Protein AF-A0A3L6FJB6-F1 (afdb_monomer)

Sequence (193 aa):
MATCIRKVASEVFGVTKGSNDESKDTWWWTEDVQKAIKEKKECYRSLFHDRSTVNIERYKMAKKAAKRAVSEAKGRAYDGLYRRLSTKEGEKDVYKIARIRKRKMRDLNQVKCIKDEMDQLLVKVQDIKQRWQRYFDNLFNGENGTIDIQLDDSFDDLNRCFVRRIQESEVKEALKRMKARKGARRWAQTVSQ

Organism: Zea mays (NCBI:txid4577)

Foldseek 3Di:
DVVVVVVVCCVVVNDPPPPPPVPPVCPLDDPQLVVLVVQLVVLVVVCVVDVDPVSVVSNVVSVVSNVVSSVVSVCVVCVVLVVLCVDPNSVVVVVVVVVVVVCVPPPPVDDPWDAAPVRDTDRDPVVSVVRVVVVVCCVPPNDPDDPPPPVPVVPPPPVPPPPPDDDPVNVVVVVVVDDPPDPPVVVVVVVPD

Radius of gyration: 29.0 Å; Cα contacts (8 Å, |Δi|>4): 71; chains: 1; bounding box: 68×55×57 Å

Nearest PDB structures (foldseek):
  2ic6-assembly1_A  TM=7.857E-01  e=1.428E+00  Orthohantavirus sinnombreense

Structure (mmCIF, N/CA/C/O backbone):
data_AF-A0A3L6FJB6-F1
#
_entry.id   AF-A0A3L6FJB6-F1
#
loop_
_atom_site.group_PDB
_atom_site.id
_atom_site.type_symbol
_atom_site.label_atom_id
_atom_site.label_alt_id
_atom_site.label_comp_id
_atom_site.label_asym_id
_atom_site.label_entity_id
_atom_site.label_seq_id
_atom_site.pdbx_PDB_ins_code
_atom_site.Cartn_x
_atom_site.Cartn_y
_atom_site.Cartn_z
_atom_site.occupancy
_atom_site.B_iso_or_equiv
_atom_site.auth_seq_id
_atom_site.auth_comp_id
_atom_site.auth_asym_id
_atom_site.auth_atom_id
_atom_site.pdbx_PDB_model_num
ATOM 1 N N . MET A 1 1 ? -24.899 8.313 -29.121 1.00 62.59 1 MET A N 1
ATOM 2 C CA . MET A 1 1 ? -25.385 7.124 -28.378 1.00 62.59 1 MET A CA 1
ATOM 3 C C . MET A 1 1 ? -24.942 7.108 -26.913 1.00 62.59 1 MET A C 1
ATOM 5 O O . MET A 1 1 ? -25.796 7.140 -26.039 1.00 62.59 1 MET A O 1
ATOM 9 N N . ALA A 1 2 ? -23.636 7.136 -26.614 1.00 63.41 2 ALA A N 1
ATOM 10 C CA . ALA A 1 2 ? -23.125 7.069 -25.232 1.00 63.41 2 ALA A CA 1
ATOM 11 C C . ALA A 1 2 ? -23.595 8.216 -24.308 1.00 63.41 2 ALA A C 1
ATOM 13 O O . ALA A 1 2 ? -23.760 8.037 -23.103 1.00 63.41 2 ALA A O 1
ATOM 14 N N . THR A 1 3 ? -23.837 9.405 -24.859 1.00 77.62 3 THR A N 1
ATOM 15 C CA . THR A 1 3 ? -24.388 10.563 -24.138 1.00 77.62 3 THR A CA 1
ATOM 16 C C . THR A 1 3 ? -25.843 10.369 -23.724 1.00 77.62 3 THR A C 1
ATOM 18 O O . THR A 1 3 ? -26.201 10.733 -22.609 1.00 77.62 3 THR A O 1
ATOM 21 N N . CYS A 1 4 ? -26.657 9.744 -24.575 1.00 79.31 4 CYS A N 1
ATOM 22 C CA . CYS A 1 4 ? -28.063 9.459 -24.290 1.00 79.31 4 CYS A CA 1
ATOM 23 C C . CYS A 1 4 ? -28.190 8.457 -23.133 1.00 79.31 4 CYS A C 1
ATOM 25 O O . CYS A 1 4 ? -28.939 8.695 -22.192 1.00 79.31 4 CYS A O 1
ATOM 27 N N . ILE A 1 5 ? -27.370 7.400 -23.147 1.00 82.75 5 ILE A N 1
ATOM 28 C CA . ILE A 1 5 ? -27.349 6.360 -22.105 1.00 82.75 5 ILE A CA 1
ATOM 29 C C . ILE A 1 5 ? -26.942 6.945 -20.745 1.00 82.75 5 ILE A C 1
ATOM 31 O O . ILE A 1 5 ? -27.600 6.688 -19.742 1.00 82.75 5 ILE A O 1
ATOM 35 N N . ARG A 1 6 ? -25.899 7.789 -20.701 1.00 79.75 6 ARG A N 1
ATOM 36 C CA . ARG A 1 6 ? -25.471 8.446 -19.452 1.00 79.75 6 ARG A CA 1
ATOM 37 C C . ARG A 1 6 ? -26.529 9.383 -18.878 1.00 79.75 6 ARG A C 1
ATOM 39 O O . ARG A 1 6 ? -26.603 9.512 -17.659 1.00 79.75 6 ARG A O 1
ATOM 46 N N . LYS A 1 7 ? -27.336 10.019 -19.731 1.00 86.25 7 LYS A N 1
ATOM 47 C CA . LYS A 1 7 ? -28.386 10.949 -19.304 1.00 86.25 7 LYS A CA 1
ATOM 48 C C . LYS A 1 7 ? -29.533 10.195 -18.631 1.00 86.25 7 LYS A C 1
ATOM 50 O O . LYS A 1 7 ? -29.842 10.494 -17.486 1.00 86.25 7 LYS A O 1
ATOM 55 N N . VAL A 1 8 ? -30.035 9.146 -19.285 1.00 86.88 8 VAL A N 1
ATOM 56 C CA . VAL A 1 8 ? -31.082 8.272 -18.728 1.00 86.88 8 VAL A CA 1
ATOM 57 C C . VAL A 1 8 ? -30.608 7.598 -17.437 1.00 86.88 8 VAL A C 1
ATOM 59 O O . VAL A 1 8 ? -31.324 7.594 -16.443 1.00 86.88 8 VAL A O 1
ATOM 62 N N . ALA A 1 9 ? -29.371 7.092 -17.407 1.00 79.25 9 ALA A N 1
ATOM 63 C CA . ALA A 1 9 ? -28.817 6.477 -16.202 1.00 79.25 9 ALA A CA 1
ATOM 64 C C . ALA A 1 9 ? -28.706 7.469 -15.029 1.00 79.25 9 ALA A C 1
ATOM 66 O O . ALA A 1 9 ? -29.047 7.120 -13.904 1.00 79.25 9 ALA A O 1
ATOM 67 N N . SER A 1 10 ? -28.273 8.709 -15.281 1.00 81.75 10 SER A N 1
ATOM 68 C CA . SER A 1 10 ? -28.179 9.745 -14.237 1.00 81.75 10 SER A CA 1
ATOM 69 C C . SER A 1 10 ? -29.546 10.170 -13.697 1.00 81.75 10 SER A C 1
ATOM 71 O O . SER A 1 10 ? -29.650 10.544 -12.534 1.00 81.75 10 SER A O 1
ATOM 73 N N . GLU A 1 11 ? -30.580 10.124 -14.534 1.00 83.62 11 GLU A N 1
ATOM 74 C CA . GLU A 1 11 ? -31.947 10.522 -14.186 1.00 83.62 11 GLU A CA 1
ATOM 75 C C . GLU A 1 11 ? -32.666 9.437 -13.369 1.00 83.62 11 GLU A C 1
ATOM 77 O O . GLU A 1 11 ? -33.333 9.750 -12.388 1.00 83.62 11 GLU A O 1
ATOM 82 N N . VAL A 1 12 ? -32.458 8.159 -13.711 1.00 84.50 12 VAL A N 1
ATOM 83 C CA . VAL A 1 12 ? -33.057 7.014 -13.002 1.00 84.50 12 VAL A CA 1
ATOM 84 C C . VAL A 1 12 ? -32.313 6.678 -11.708 1.00 84.50 12 VAL A C 1
ATOM 86 O O . VAL A 1 12 ? -32.939 6.421 -10.683 1.00 84.50 12 VAL A O 1
ATOM 89 N N . PHE A 1 13 ? -30.978 6.660 -11.739 1.00 73.69 13 PHE A N 1
ATOM 90 C CA . PHE A 1 13 ? -30.160 6.211 -10.604 1.00 73.69 13 PHE A CA 1
ATOM 91 C C . PHE A 1 13 ? -29.612 7.360 -9.747 1.00 73.69 13 PHE A C 1
ATOM 93 O O . PHE A 1 13 ? -29.033 7.113 -8.687 1.00 73.69 13 PHE A O 1
ATOM 100 N N . GLY A 1 14 ? -29.796 8.611 -10.179 1.00 76.62 14 GLY A N 1
ATOM 101 C CA . GLY A 1 14 ? -29.182 9.776 -9.553 1.00 76.62 14 GLY A CA 1
ATOM 102 C C . GLY A 1 14 ? -27.665 9.837 -9.771 1.00 76.62 14 GLY A C 1
ATOM 103 O O . GLY A 1 14 ? -27.011 8.875 -10.176 1.00 76.62 14 GLY A O 1
ATOM 104 N N . VAL A 1 15 ? -27.072 10.997 -9.482 1.00 73.12 15 VAL A N 1
ATOM 105 C CA . VAL A 1 15 ? -25.614 11.180 -9.495 1.00 73.12 15 VAL A CA 1
ATOM 106 C C . VAL A 1 15 ? -25.128 11.219 -8.055 1.00 73.12 15 VAL A C 1
ATOM 108 O O . VAL A 1 15 ? -25.242 12.236 -7.370 1.00 73.12 15 VAL A O 1
ATOM 111 N N . THR A 1 16 ? -24.560 10.119 -7.568 1.00 64.38 16 THR A N 1
ATOM 112 C CA . THR A 1 16 ? -23.823 10.162 -6.305 1.00 64.38 16 THR A CA 1
ATOM 113 C C . THR A 1 16 ? -22.569 11.000 -6.518 1.00 64.38 16 THR A C 1
ATOM 115 O O . THR A 1 16 ? -21.731 10.640 -7.349 1.00 64.38 16 THR A O 1
ATOM 118 N N . LYS A 1 17 ? -22.401 12.095 -5.759 1.00 60.31 17 LYS A N 1
ATOM 119 C CA . LYS A 1 17 ? -21.069 12.681 -5.555 1.00 60.31 17 LYS A CA 1
ATOM 120 C C . LYS A 1 17 ? -20.207 11.539 -5.037 1.00 60.31 17 LYS A C 1
ATOM 122 O O . LYS A 1 17 ? -20.440 11.060 -3.927 1.00 60.31 17 LYS A O 1
ATOM 127 N N . GLY A 1 18 ? -19.301 11.046 -5.882 1.00 54.81 18 GLY A N 1
ATOM 128 C CA . GLY A 1 18 ? -18.349 10.018 -5.495 1.00 54.81 18 GLY A CA 1
ATOM 129 C C . GLY A 1 18 ? -17.753 10.396 -4.145 1.00 54.81 18 GLY A C 1
ATOM 130 O O . GLY A 1 18 ? -17.573 11.581 -3.863 1.00 54.81 18 GLY A O 1
ATOM 131 N N . SER A 1 19 ? -17.549 9.399 -3.288 1.00 48.84 19 SER A N 1
ATOM 132 C CA . SER A 1 19 ? -16.959 9.602 -1.971 1.00 48.84 19 SER A CA 1
ATOM 133 C C . SER A 1 19 ? -15.753 10.539 -2.094 1.00 48.84 19 SER A C 1
ATOM 135 O O . SER A 1 19 ? -14.736 10.158 -2.665 1.00 48.84 19 SER A O 1
ATOM 137 N N . ASN A 1 20 ? -15.872 11.759 -1.557 1.00 47.59 20 ASN A N 1
ATOM 138 C CA . ASN A 1 20 ? -14.748 12.658 -1.289 1.00 47.59 20 ASN A CA 1
ATOM 139 C C . ASN A 1 20 ? -13.926 12.080 -0.119 1.00 47.59 20 ASN A C 1
ATOM 141 O O . ASN A 1 20 ? -13.598 12.778 0.837 1.00 47.59 20 ASN A O 1
ATOM 145 N N . ASP A 1 21 ? -13.624 10.779 -0.140 1.00 52.91 21 ASP A N 1
ATOM 146 C CA . ASP A 1 21 ? -12.469 10.289 0.590 1.00 52.91 21 ASP A CA 1
ATOM 147 C C . ASP A 1 21 ? -11.295 10.810 -0.234 1.00 52.91 21 ASP A C 1
ATOM 149 O O . ASP A 1 21 ? -10.826 10.143 -1.156 1.00 52.91 21 ASP A O 1
ATOM 153 N N . GLU A 1 22 ? -10.890 12.061 0.036 1.00 47.69 22 GLU A N 1
ATOM 154 C CA . GLU A 1 22 ? -9.535 12.511 -0.261 1.00 47.69 22 GLU A CA 1
ATOM 155 C C . GLU A 1 22 ? -8.653 11.323 0.055 1.00 47.69 22 GLU A C 1
ATOM 157 O O . GLU A 1 22 ? -8.660 10.844 1.193 1.00 47.69 22 GLU A O 1
ATOM 162 N N . SER A 1 23 ? -8.038 10.753 -0.978 1.00 52.06 23 SER A N 1
ATOM 163 C CA . SER A 1 23 ? -7.412 9.451 -0.877 1.00 52.06 23 SER A CA 1
ATOM 164 C C . SER A 1 23 ? -6.428 9.513 0.282 1.00 52.06 23 SER A C 1
ATOM 166 O O . SER A 1 23 ? -5.341 10.073 0.158 1.00 52.06 23 SER A O 1
ATOM 168 N N . LYS A 1 24 ? -6.803 8.936 1.432 1.00 54.00 24 LYS A N 1
ATOM 169 C CA . LYS A 1 24 ? -5.974 8.884 2.647 1.00 54.00 24 LYS A CA 1
ATOM 170 C C . LYS A 1 24 ? -4.664 8.130 2.407 1.00 54.00 24 LYS A C 1
ATOM 172 O O . LYS A 1 24 ? -3.867 7.972 3.322 1.00 54.00 24 LYS A O 1
ATOM 177 N N . ASP A 1 25 ? -4.435 7.648 1.194 1.00 56.53 25 ASP A N 1
ATOM 178 C CA . ASP A 1 25 ? -3.178 7.098 0.724 1.00 56.53 25 ASP A CA 1
ATOM 179 C C . ASP A 1 25 ? -2.183 8.164 0.224 1.00 56.53 25 ASP A C 1
ATOM 181 O O . ASP A 1 25 ? -1.037 7.814 -0.039 1.00 56.53 25 ASP A O 1
ATOM 185 N N . THR A 1 26 ? -2.557 9.449 0.147 1.00 69.12 26 THR A N 1
ATOM 186 C CA . THR A 1 26 ? -1.691 10.516 -0.397 1.00 69.12 26 THR A CA 1
ATOM 187 C C . THR A 1 26 ? -0.831 11.231 0.656 1.00 69.12 26 THR A C 1
ATOM 189 O O . THR A 1 26 ? 0.207 11.781 0.312 1.00 69.12 26 THR A O 1
ATOM 192 N N . TRP A 1 27 ? -1.180 11.211 1.949 1.00 80.44 27 TRP A N 1
ATOM 193 C CA . TRP A 1 27 ? -0.458 12.017 2.962 1.00 80.44 27 TRP A CA 1
ATOM 194 C C . TRP A 1 27 ? 0.996 11.578 3.231 1.00 80.44 27 TRP A C 1
ATOM 196 O O . TRP A 1 27 ? 1.769 12.347 3.790 1.00 80.44 27 TRP A O 1
ATOM 206 N N . TRP A 1 28 ? 1.379 10.355 2.845 1.00 85.94 28 TRP A N 1
ATOM 207 C CA . TRP A 1 28 ? 2.760 9.848 2.923 1.00 85.94 28 TRP A CA 1
ATOM 208 C C . TRP A 1 28 ? 3.474 9.870 1.559 1.00 85.94 28 TRP A C 1
ATOM 210 O O . TRP A 1 28 ? 4.568 9.322 1.428 1.00 85.94 28 TRP A O 1
ATOM 220 N N . TRP A 1 29 ? 2.859 10.456 0.528 1.00 88.38 29 TRP A N 1
ATOM 221 C CA . TRP A 1 29 ? 3.395 10.496 -0.829 1.00 88.38 29 TRP A CA 1
ATOM 222 C C . TRP A 1 29 ? 4.426 11.619 -0.978 1.00 88.38 29 TRP A C 1
ATOM 224 O O . TRP A 1 29 ? 4.081 12.796 -0.948 1.00 88.38 29 TRP A O 1
ATOM 234 N N . THR A 1 30 ? 5.697 11.255 -1.145 1.00 90.19 30 THR A N 1
ATOM 235 C CA . THR A 1 30 ? 6.803 12.206 -1.336 1.00 90.19 30 THR A CA 1
ATOM 236 C C . THR A 1 30 ? 7.265 12.250 -2.793 1.00 90.19 30 THR A C 1
ATOM 238 O O . THR A 1 30 ? 7.017 11.320 -3.569 1.00 90.19 30 THR A O 1
ATOM 241 N N . GLU A 1 31 ? 7.986 13.310 -3.171 1.00 91.31 31 GLU A N 1
ATOM 242 C CA . GLU A 1 31 ? 8.595 13.438 -4.505 1.00 91.31 31 GLU A CA 1
ATOM 243 C C . GLU A 1 31 ? 9.502 12.243 -4.838 1.00 91.31 31 GLU A C 1
ATOM 245 O O . GLU A 1 31 ? 9.457 11.715 -5.951 1.00 91.31 31 GLU A O 1
ATOM 250 N N . ASP A 1 32 ? 10.235 11.731 -3.847 1.00 91.62 32 ASP A N 1
ATOM 251 C CA . ASP A 1 32 ? 11.083 10.543 -3.984 1.00 91.62 32 ASP A CA 1
ATOM 252 C C . ASP A 1 32 ? 10.281 9.285 -4.346 1.00 91.62 32 ASP A C 1
ATOM 254 O O . ASP A 1 32 ? 10.684 8.499 -5.209 1.00 91.62 32 ASP A O 1
ATOM 258 N N . VAL A 1 33 ? 9.113 9.095 -3.719 1.00 93.62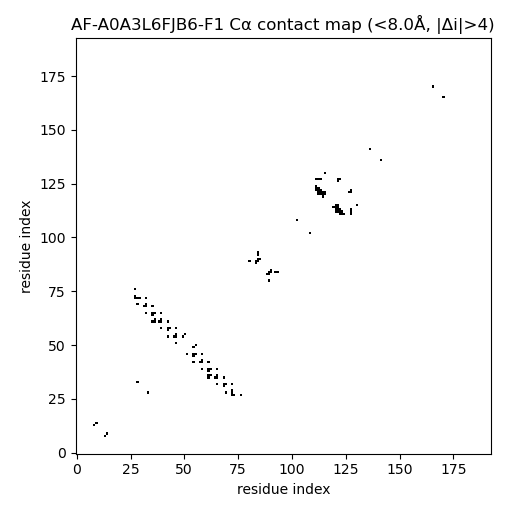 33 VAL A N 1
ATOM 259 C CA . VAL A 1 33 ? 8.205 7.980 -4.029 1.00 93.62 33 VAL A CA 1
ATOM 260 C C . VAL A 1 33 ? 7.679 8.115 -5.453 1.00 93.62 33 VAL A C 1
ATOM 262 O O . VAL A 1 33 ? 7.667 7.135 -6.205 1.00 93.62 33 VAL A O 1
ATOM 265 N N . GLN A 1 34 ? 7.284 9.324 -5.848 1.00 93.31 34 GLN A N 1
ATOM 266 C CA . GLN A 1 34 ? 6.796 9.598 -7.193 1.00 93.31 34 GLN A CA 1
ATOM 267 C C . GLN A 1 34 ? 7.866 9.321 -8.251 1.00 93.31 34 GLN A C 1
ATOM 269 O O . GLN A 1 34 ? 7.593 8.622 -9.232 1.00 93.31 34 GLN A O 1
ATOM 274 N N . LYS A 1 35 ? 9.087 9.814 -8.030 1.00 95.62 35 LYS A N 1
ATOM 275 C CA . LYS A 1 35 ? 10.235 9.601 -8.911 1.00 95.62 35 LYS A CA 1
ATOM 276 C C . LYS A 1 35 ? 10.552 8.114 -9.053 1.00 95.62 35 LYS A C 1
ATOM 278 O O . LYS A 1 35 ? 10.560 7.598 -10.169 1.00 95.62 35 LYS A O 1
ATOM 283 N N . ALA A 1 36 ? 10.682 7.390 -7.942 1.00 95.38 36 ALA A N 1
ATOM 284 C CA . ALA A 1 36 ? 11.004 5.965 -7.970 1.00 95.38 36 ALA A CA 1
ATOM 285 C C . ALA A 1 36 ? 9.906 5.118 -8.648 1.00 95.38 36 ALA A C 1
ATOM 287 O O . ALA A 1 36 ? 10.190 4.132 -9.335 1.00 95.38 36 ALA A O 1
ATOM 288 N N . ILE A 1 37 ? 8.630 5.491 -8.496 1.00 95.00 37 ILE A N 1
ATOM 289 C CA . ILE A 1 37 ? 7.519 4.818 -9.186 1.00 95.00 37 ILE A CA 1
ATOM 290 C C . ILE A 1 37 ? 7.520 5.136 -10.682 1.00 95.00 37 ILE A C 1
ATOM 292 O O . ILE A 1 37 ? 7.245 4.237 -11.483 1.00 95.00 37 ILE A O 1
ATOM 296 N N . LYS A 1 38 ? 7.831 6.377 -11.071 1.00 95.62 38 LYS A N 1
ATOM 297 C CA . LYS A 1 38 ? 7.970 6.775 -12.476 1.00 95.62 38 LYS A CA 1
ATOM 298 C C . LYS A 1 38 ? 9.096 5.989 -13.154 1.00 95.62 38 LYS A C 1
ATOM 300 O O . LYS A 1 38 ? 8.838 5.332 -14.160 1.00 95.62 38 LYS A O 1
ATOM 305 N N . GLU A 1 39 ? 10.271 5.928 -12.535 1.00 95.56 39 GLU A N 1
ATOM 306 C CA . GLU A 1 39 ? 11.421 5.150 -13.018 1.00 95.56 39 GLU A CA 1
ATOM 307 C C . GLU A 1 39 ? 11.098 3.652 -13.131 1.00 95.56 39 GLU A C 1
ATOM 309 O O . GLU A 1 39 ? 11.400 3.007 -14.137 1.00 95.56 39 GLU A O 1
ATOM 314 N N . LYS A 1 40 ? 10.400 3.078 -12.140 1.00 96.75 40 LYS A N 1
ATOM 315 C CA . LYS A 1 40 ? 9.921 1.687 -12.209 1.00 96.75 40 LYS A CA 1
ATOM 316 C C . LYS A 1 40 ? 8.985 1.469 -13.404 1.00 96.75 40 LYS A C 1
ATOM 318 O O . LYS A 1 40 ? 9.087 0.434 -14.065 1.00 96.75 40 LYS A O 1
ATOM 323 N N . LYS A 1 41 ? 8.052 2.393 -13.660 1.00 96.69 41 LYS A N 1
ATOM 324 C CA . LYS A 1 41 ? 7.118 2.314 -14.799 1.00 96.69 41 LYS A CA 1
ATOM 325 C C . LYS A 1 41 ? 7.856 2.429 -16.133 1.00 96.69 41 LYS A C 1
ATOM 327 O O . LYS A 1 41 ? 7.535 1.693 -17.058 1.00 96.69 41 LYS A O 1
ATOM 332 N N . GLU A 1 42 ? 8.847 3.307 -16.228 1.00 96.06 42 GLU A N 1
ATOM 333 C CA . GLU A 1 42 ? 9.706 3.444 -17.409 1.00 96.06 42 GLU A CA 1
ATOM 334 C C . GLU A 1 42 ? 10.498 2.166 -17.679 1.00 96.06 42 GLU A C 1
ATOM 336 O O . GLU A 1 42 ? 10.390 1.616 -18.770 1.00 96.06 42 GLU A O 1
ATOM 341 N N . CYS A 1 43 ? 11.158 1.606 -16.663 1.00 93.38 43 CYS A N 1
ATOM 342 C CA . CYS A 1 43 ? 11.864 0.332 -16.800 1.00 93.38 43 CYS A CA 1
ATOM 343 C C . CYS A 1 43 ? 10.925 -0.821 -17.184 1.00 93.38 43 CYS A C 1
ATOM 345 O O . CYS A 1 43 ? 11.322 -1.716 -17.923 1.00 93.38 43 CYS A O 1
ATOM 347 N N . TYR A 1 44 ? 9.679 -0.814 -16.696 1.00 93.56 44 TYR A N 1
ATOM 348 C CA . TYR A 1 44 ? 8.680 -1.805 -17.095 1.00 93.56 44 TYR A CA 1
ATOM 349 C C . TYR A 1 44 ? 8.281 -1.662 -18.570 1.00 93.56 44 TYR A C 1
ATOM 351 O O . TYR A 1 44 ? 8.160 -2.674 -19.252 1.00 93.56 44 TYR A O 1
ATOM 359 N N . ARG A 1 45 ? 8.132 -0.430 -19.079 1.00 95.94 45 ARG A N 1
ATOM 360 C CA . ARG A 1 45 ? 7.895 -0.180 -20.511 1.00 95.94 45 ARG A CA 1
ATOM 361 C C . ARG A 1 45 ? 9.066 -0.677 -21.357 1.00 95.94 45 ARG A C 1
ATOM 363 O O . ARG A 1 45 ? 8.843 -1.422 -22.303 1.00 95.94 45 ARG A O 1
ATOM 370 N N . SER A 1 46 ? 10.304 -0.358 -20.977 1.00 92.31 46 SER A N 1
ATOM 371 C CA . SER A 1 46 ? 11.499 -0.860 -21.673 1.00 92.31 46 SER A CA 1
ATOM 372 C C . SER A 1 46 ? 11.584 -2.388 -21.653 1.00 92.31 46 SER A C 1
ATOM 374 O O . SER A 1 46 ? 11.841 -2.988 -22.687 1.00 92.31 46 SER A O 1
ATOM 376 N N . LEU A 1 47 ? 11.291 -3.026 -20.513 1.00 93.38 47 LEU A N 1
ATOM 377 C CA . LEU A 1 47 ? 11.236 -4.487 -20.388 1.00 93.38 47 LEU A CA 1
ATOM 378 C C . LEU A 1 47 ? 10.131 -5.121 -21.247 1.00 93.38 47 LEU A C 1
ATOM 380 O O . LEU A 1 47 ? 10.277 -6.249 -21.717 1.00 93.38 47 LEU A O 1
ATOM 384 N N . PHE A 1 48 ? 9.000 -4.432 -21.395 1.00 90.88 48 PHE A N 1
ATOM 385 C CA . PHE A 1 48 ? 7.886 -4.909 -22.206 1.00 90.88 48 PHE A CA 1
ATOM 386 C C . PHE A 1 48 ? 8.246 -4.925 -23.695 1.00 90.88 48 PHE A C 1
ATOM 388 O O . PHE A 1 48 ? 7.906 -5.885 -24.380 1.00 90.88 48 PHE A O 1
ATOM 395 N N . HIS A 1 49 ? 8.958 -3.899 -24.169 1.00 91.00 49 HIS A N 1
ATOM 396 C CA . HIS A 1 49 ? 9.419 -3.816 -25.555 1.00 91.00 49 HIS A CA 1
ATOM 397 C C . HIS A 1 49 ? 10.620 -4.723 -25.842 1.00 91.00 49 HIS A C 1
ATOM 399 O O . HIS A 1 49 ? 10.655 -5.370 -26.882 1.00 91.00 49 HIS A O 1
ATOM 405 N N . ASP A 1 50 ? 11.582 -4.798 -24.921 1.00 90.62 50 ASP A N 1
ATOM 406 C CA . ASP A 1 50 ? 12.796 -5.594 -25.071 1.00 90.62 50 ASP A CA 1
ATOM 407 C C . ASP A 1 50 ? 13.094 -6.370 -23.778 1.00 90.62 50 ASP A C 1
ATOM 409 O O . ASP A 1 50 ? 13.445 -5.802 -22.737 1.00 90.62 50 ASP A O 1
ATOM 413 N N . ARG A 1 51 ? 12.990 -7.701 -23.869 1.00 90.31 51 ARG A N 1
ATOM 414 C CA . ARG A 1 51 ? 13.251 -8.644 -22.770 1.00 90.31 51 ARG A CA 1
ATOM 415 C C . ARG A 1 51 ? 14.732 -8.987 -22.587 1.00 90.31 51 ARG A C 1
ATOM 417 O O . ARG A 1 51 ? 15.052 -10.026 -22.010 1.00 90.31 51 ARG A O 1
ATOM 424 N N . SER A 1 52 ? 15.631 -8.114 -23.025 1.00 93.31 52 SER A N 1
ATOM 425 C CA . SER A 1 52 ? 17.054 -8.186 -22.712 1.00 93.31 52 SER A CA 1
ATOM 426 C C . SER A 1 52 ? 17.319 -8.340 -21.207 1.00 93.31 52 SER A C 1
ATOM 428 O O . SER A 1 52 ? 16.617 -7.787 -20.350 1.00 93.31 52 SER A O 1
ATOM 430 N N . THR A 1 53 ? 18.386 -9.070 -20.876 1.00 92.62 53 THR A N 1
ATOM 431 C CA . THR A 1 53 ? 18.876 -9.265 -19.503 1.00 92.62 53 THR A CA 1
ATOM 432 C C . THR A 1 53 ? 19.126 -7.934 -18.794 1.00 92.62 53 THR A C 1
ATOM 434 O O . THR A 1 53 ? 18.773 -7.786 -17.624 1.00 92.62 53 THR A O 1
ATOM 437 N N . VAL A 1 54 ? 19.608 -6.927 -19.528 1.00 94.38 54 VAL A N 1
ATOM 438 C CA . VAL A 1 54 ? 19.851 -5.569 -19.022 1.00 94.38 54 VAL A CA 1
ATOM 439 C C . VAL A 1 54 ? 18.549 -4.901 -18.568 1.00 94.38 54 VAL A C 1
ATOM 441 O O . VAL A 1 54 ? 18.486 -4.332 -17.477 1.00 94.38 54 VAL A O 1
ATOM 444 N N . ASN A 1 55 ? 17.475 -4.995 -19.358 1.00 91.75 55 ASN A N 1
ATOM 445 C CA . ASN A 1 55 ? 16.180 -4.404 -19.002 1.00 91.75 55 ASN A CA 1
ATOM 446 C C . ASN A 1 55 ? 15.511 -5.158 -17.847 1.00 91.75 55 ASN A C 1
ATOM 448 O O . ASN A 1 55 ? 14.887 -4.539 -16.979 1.00 91.75 55 ASN A O 1
ATOM 452 N N . ILE A 1 56 ? 15.692 -6.482 -17.785 1.00 93.44 56 ILE A N 1
ATOM 453 C CA . ILE A 1 56 ? 15.244 -7.306 -16.656 1.00 93.44 56 ILE A CA 1
ATOM 454 C C . ILE A 1 56 ? 15.916 -6.842 -15.357 1.00 93.44 56 ILE A C 1
ATOM 456 O O . ILE A 1 56 ? 15.239 -6.662 -14.340 1.00 93.44 56 ILE A O 1
ATOM 460 N N . GLU A 1 57 ? 17.233 -6.644 -15.368 1.00 95.75 57 GLU A N 1
ATOM 461 C CA . GLU A 1 57 ? 17.988 -6.183 -14.200 1.00 95.75 57 GLU A CA 1
ATOM 462 C C . GLU A 1 57 ? 17.630 -4.750 -13.804 1.00 95.75 57 GLU A C 1
ATOM 464 O O . GLU A 1 57 ? 17.335 -4.500 -12.630 1.00 95.75 57 GLU A O 1
ATOM 469 N N . ARG A 1 58 ? 17.541 -3.829 -14.772 1.00 94.88 58 ARG A N 1
ATOM 470 C CA . ARG A 1 58 ? 17.100 -2.445 -14.534 1.00 94.88 58 ARG A CA 1
ATOM 471 C C . ARG A 1 58 ? 15.721 -2.391 -13.887 1.00 94.88 58 ARG A C 1
ATOM 473 O O . ARG A 1 58 ? 15.547 -1.725 -12.867 1.00 94.88 58 ARG A O 1
ATOM 480 N N . TYR A 1 59 ? 14.754 -3.156 -14.396 1.00 96.38 59 TYR A N 1
ATOM 481 C CA . TYR A 1 59 ? 13.428 -3.231 -13.786 1.00 96.38 59 TYR A CA 1
ATOM 482 C C . TYR A 1 59 ? 13.466 -3.815 -12.368 1.00 96.38 59 TYR A C 1
ATOM 484 O O . TYR A 1 59 ? 12.791 -3.294 -11.476 1.00 96.38 59 TYR A O 1
ATOM 492 N N . LYS A 1 60 ? 14.258 -4.866 -12.111 1.00 96.31 60 LYS A N 1
ATOM 493 C CA . LYS A 1 60 ? 14.420 -5.427 -10.755 1.00 96.31 60 LYS A CA 1
ATOM 494 C C . LYS A 1 60 ? 14.968 -4.383 -9.780 1.00 96.31 60 LYS A C 1
ATOM 496 O O . LYS A 1 60 ? 14.443 -4.262 -8.669 1.00 96.31 60 LYS A O 1
ATOM 501 N N . MET A 1 61 ? 15.975 -3.621 -10.201 1.00 96.06 61 MET A N 1
ATOM 502 C CA . MET A 1 61 ? 16.575 -2.551 -9.403 1.00 96.06 61 MET A CA 1
ATOM 503 C C . MET A 1 61 ? 15.574 -1.424 -9.140 1.00 96.06 61 MET A C 1
ATOM 505 O O . MET A 1 61 ? 15.328 -1.100 -7.978 1.00 96.06 61 MET A O 1
ATOM 509 N N . ALA A 1 62 ? 14.901 -0.917 -10.175 1.00 95.81 62 ALA A N 1
ATOM 510 C CA . ALA A 1 62 ? 13.887 0.130 -10.039 1.00 95.81 62 ALA A CA 1
ATOM 511 C C . ALA A 1 62 ? 12.690 -0.323 -9.183 1.00 95.81 62 ALA A C 1
ATOM 513 O O . ALA A 1 62 ? 12.189 0.418 -8.339 1.00 95.81 62 ALA A O 1
ATOM 514 N N . LYS A 1 63 ? 12.258 -1.585 -9.307 1.00 97.06 63 LYS A N 1
ATOM 515 C CA . LYS A 1 63 ? 11.212 -2.173 -8.454 1.00 97.06 63 LYS A CA 1
ATOM 516 C C . LYS A 1 63 ? 11.638 -2.218 -6.984 1.00 97.06 63 LYS A C 1
ATOM 518 O O . LYS A 1 63 ? 10.812 -1.945 -6.109 1.00 97.06 63 LYS A O 1
ATOM 523 N N . LYS A 1 64 ? 12.898 -2.566 -6.700 1.00 97.12 64 LYS A N 1
ATOM 524 C CA . LYS A 1 64 ? 13.452 -2.569 -5.337 1.00 97.12 64 LYS A CA 1
ATOM 525 C C . LYS A 1 64 ? 13.572 -1.145 -4.787 1.00 97.12 64 LYS A C 1
ATOM 527 O O . LYS A 1 64 ? 13.185 -0.929 -3.641 1.00 97.12 64 LYS A O 1
ATOM 532 N N . ALA A 1 65 ? 14.032 -0.197 -5.602 1.00 95.94 65 ALA A N 1
ATOM 533 C CA . ALA A 1 65 ? 14.130 1.217 -5.252 1.00 95.94 65 ALA A CA 1
ATOM 534 C C . ALA A 1 65 ? 12.755 1.813 -4.921 1.00 95.94 65 ALA A C 1
ATOM 536 O O . ALA A 1 65 ? 12.575 2.358 -3.838 1.00 95.94 65 ALA A O 1
ATOM 537 N N . ALA A 1 66 ? 11.746 1.587 -5.767 1.00 96.62 66 ALA A N 1
ATOM 538 C CA . ALA A 1 66 ? 10.375 2.021 -5.505 1.00 96.62 66 ALA A CA 1
ATOM 539 C C . ALA A 1 66 ? 9.811 1.422 -4.209 1.00 96.62 66 ALA A C 1
ATOM 541 O O . ALA A 1 66 ? 9.205 2.128 -3.407 1.00 96.62 66 ALA A O 1
ATOM 542 N N . LYS A 1 67 ? 10.038 0.123 -3.959 1.00 96.38 67 LYS A N 1
ATOM 543 C CA . LYS A 1 67 ? 9.612 -0.514 -2.703 1.00 96.38 67 LYS A CA 1
ATOM 544 C C . LYS A 1 67 ? 10.296 0.118 -1.486 1.00 96.38 67 LYS A C 1
ATOM 546 O O . LYS A 1 67 ? 9.637 0.308 -0.467 1.00 96.38 67 LYS A O 1
ATOM 551 N N . ARG A 1 68 ? 11.593 0.425 -1.589 1.00 95.88 68 ARG A N 1
ATOM 552 C CA . ARG A 1 68 ? 12.360 1.091 -0.531 1.00 95.88 68 ARG A CA 1
ATOM 553 C C . ARG A 1 68 ? 11.822 2.498 -0.268 1.00 95.88 68 ARG A C 1
ATOM 555 O O . ARG A 1 68 ? 11.443 2.758 0.864 1.00 95.88 68 ARG A O 1
ATOM 562 N N . ALA A 1 69 ? 11.682 3.331 -1.299 1.00 95.38 69 ALA A N 1
ATOM 563 C CA . ALA A 1 69 ? 11.159 4.692 -1.173 1.00 95.38 69 ALA A CA 1
ATOM 564 C C . ALA A 1 69 ? 9.766 4.714 -0.520 1.00 95.38 69 ALA A C 1
ATOM 566 O O . ALA A 1 69 ? 9.529 5.459 0.424 1.00 95.38 69 ALA A O 1
ATOM 567 N N . VAL A 1 70 ? 8.861 3.823 -0.947 1.00 93.56 70 VAL A N 1
ATOM 568 C CA . VAL A 1 70 ? 7.527 3.687 -0.332 1.00 93.56 70 VAL A CA 1
ATOM 569 C C . VAL A 1 70 ? 7.622 3.273 1.138 1.00 93.56 70 VAL A C 1
ATOM 571 O O . VAL A 1 70 ? 6.885 3.793 1.972 1.00 93.56 70 VAL A O 1
ATOM 574 N N . SER A 1 71 ? 8.505 2.327 1.469 1.00 92.88 71 SER A N 1
ATOM 575 C CA . SER A 1 71 ? 8.696 1.878 2.851 1.00 92.88 71 SER A CA 1
ATOM 576 C C . SER A 1 71 ? 9.264 2.982 3.740 1.00 92.88 71 SER A C 1
ATOM 578 O O . SER A 1 71 ? 8.824 3.121 4.875 1.00 92.88 71 SER A O 1
ATOM 580 N N . GLU A 1 72 ? 10.222 3.757 3.239 1.00 93.25 72 GLU A N 1
ATOM 581 C CA . GLU A 1 72 ? 10.842 4.867 3.964 1.00 93.25 72 GLU A CA 1
ATOM 582 C C . GLU A 1 72 ? 9.856 6.012 4.175 1.00 93.25 72 GLU A C 1
ATOM 584 O O . GLU A 1 72 ? 9.726 6.498 5.295 1.00 93.25 72 GLU A O 1
ATOM 589 N N . ALA A 1 73 ? 9.105 6.395 3.141 1.00 93.31 73 ALA A N 1
ATOM 590 C CA . ALA A 1 73 ? 8.093 7.439 3.248 1.00 93.31 73 ALA A CA 1
ATOM 591 C C . ALA A 1 73 ? 6.995 7.059 4.253 1.00 93.31 73 ALA A C 1
ATOM 593 O O . ALA A 1 73 ? 6.676 7.840 5.148 1.00 93.31 73 ALA A O 1
ATOM 594 N N . LYS A 1 74 ? 6.489 5.817 4.193 1.00 90.81 74 LYS A N 1
ATOM 595 C CA . LYS A 1 74 ? 5.553 5.296 5.203 1.00 90.81 74 LYS A CA 1
ATOM 596 C C . LYS A 1 74 ? 6.177 5.233 6.594 1.00 90.81 74 LYS A C 1
ATOM 598 O O . LYS A 1 74 ? 5.511 5.573 7.565 1.00 90.81 74 LYS A O 1
ATOM 603 N N . GLY A 1 75 ? 7.436 4.809 6.695 1.00 90.12 75 GLY A N 1
ATOM 604 C CA . GLY A 1 75 ? 8.177 4.773 7.952 1.00 90.12 75 GLY A CA 1
ATOM 605 C C . GLY A 1 75 ? 8.238 6.150 8.606 1.00 90.12 75 GLY A C 1
ATOM 606 O O . GLY A 1 75 ? 7.812 6.290 9.744 1.00 90.12 75 GLY A O 1
ATOM 607 N N . ARG A 1 76 ? 8.659 7.177 7.858 1.00 89.69 76 ARG A N 1
ATOM 608 C CA . ARG A 1 76 ? 8.709 8.573 8.326 1.00 89.69 76 ARG A CA 1
ATOM 609 C C . ARG A 1 76 ? 7.333 9.095 8.728 1.00 89.69 76 ARG A C 1
ATOM 611 O O . ARG A 1 76 ? 7.192 9.700 9.784 1.00 89.69 76 ARG A O 1
ATOM 618 N N . ALA A 1 77 ? 6.319 8.818 7.915 1.00 87.50 77 ALA A N 1
ATOM 619 C CA . ALA A 1 77 ? 4.948 9.235 8.172 1.00 87.50 77 ALA A CA 1
ATOM 620 C C . ALA A 1 77 ? 4.397 8.649 9.491 1.00 87.50 77 ALA A C 1
ATOM 622 O O . ALA A 1 77 ? 3.718 9.339 10.249 1.00 87.50 77 ALA A O 1
ATOM 623 N N . TYR A 1 78 ? 4.728 7.391 9.801 1.00 85.75 78 TYR A N 1
ATOM 624 C CA . TYR A 1 78 ? 4.312 6.723 11.039 1.00 85.75 78 TYR A CA 1
ATOM 625 C C . TYR A 1 78 ? 5.313 6.839 12.197 1.00 85.75 78 TYR A C 1
ATOM 627 O O . TYR A 1 78 ? 5.007 6.390 13.298 1.00 85.75 78 TYR A O 1
ATOM 635 N N . ASP A 1 79 ? 6.474 7.458 12.006 1.00 89.38 79 ASP A N 1
ATOM 636 C CA . ASP A 1 79 ? 7.535 7.526 13.016 1.00 89.38 79 ASP A CA 1
ATOM 637 C C . ASP A 1 79 ? 7.073 8.209 14.316 1.00 89.38 79 ASP A C 1
ATOM 639 O O . ASP A 1 79 ? 7.303 7.711 15.418 1.00 89.38 79 ASP A O 1
ATOM 643 N N . GLY A 1 80 ? 6.322 9.310 14.200 1.00 86.31 80 GLY A N 1
ATOM 644 C CA . GLY A 1 80 ? 5.732 9.996 15.354 1.00 86.31 80 GLY A CA 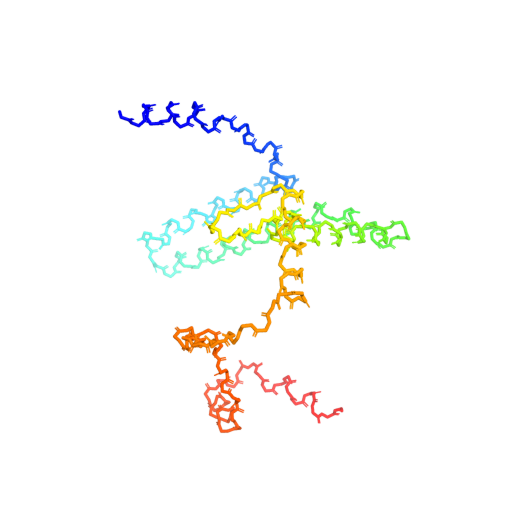1
ATOM 645 C C . GLY A 1 80 ? 4.684 9.154 16.092 1.00 86.31 80 GLY A C 1
ATOM 646 O O . GLY A 1 80 ? 4.589 9.215 17.318 1.00 86.31 80 GLY A O 1
ATOM 647 N N . LEU A 1 81 ? 3.929 8.319 15.367 1.00 84.19 81 LEU A N 1
ATOM 648 C CA . LEU A 1 81 ? 3.030 7.343 15.981 1.00 84.19 81 LEU A CA 1
ATOM 649 C C . LEU A 1 81 ? 3.843 6.293 16.746 1.00 84.19 81 LEU A C 1
ATOM 651 O O . LEU A 1 81 ? 3.548 6.057 17.911 1.00 84.19 81 LEU A O 1
ATOM 655 N N . TYR A 1 82 ? 4.870 5.701 16.130 1.00 85.31 82 TYR A N 1
ATOM 656 C CA . TYR A 1 82 ? 5.706 4.685 16.775 1.00 85.31 82 TYR A CA 1
ATOM 657 C C . TYR A 1 82 ? 6.403 5.209 18.032 1.00 85.31 82 TYR A C 1
ATOM 659 O O . TYR A 1 82 ? 6.404 4.516 19.045 1.00 85.31 82 TYR A O 1
ATOM 667 N N . ARG A 1 83 ? 6.906 6.449 18.014 1.00 87.25 83 ARG A N 1
ATOM 668 C CA . ARG A 1 83 ? 7.455 7.103 19.212 1.00 87.25 83 ARG A CA 1
ATOM 669 C C . ARG A 1 83 ? 6.426 7.233 20.333 1.00 87.25 83 ARG A C 1
ATOM 671 O O . ARG A 1 83 ? 6.749 6.958 21.484 1.00 87.25 83 ARG A O 1
ATOM 678 N N . ARG A 1 84 ? 5.184 7.603 20.005 1.00 85.69 84 ARG A N 1
ATOM 679 C CA . ARG A 1 84 ? 4.087 7.692 20.982 1.00 85.69 84 ARG A CA 1
ATOM 680 C C . ARG A 1 84 ? 3.683 6.325 21.525 1.00 85.69 84 ARG A C 1
ATOM 682 O O . ARG A 1 84 ? 3.365 6.243 22.699 1.00 85.69 84 ARG A O 1
ATOM 689 N N . LEU A 1 85 ? 3.735 5.256 20.724 1.00 84.50 85 LEU A N 1
ATOM 690 C CA . LEU A 1 85 ? 3.427 3.894 21.190 1.00 84.50 85 LEU A CA 1
ATOM 691 C C . LEU A 1 85 ? 4.344 3.412 22.325 1.00 84.50 85 LEU A C 1
ATOM 693 O O . LEU A 1 85 ? 3.936 2.540 23.084 1.00 84.50 85 LEU A O 1
ATOM 697 N N . SER A 1 86 ? 5.543 3.982 22.460 1.00 77.44 86 SER A N 1
ATOM 698 C CA . SER A 1 86 ? 6.456 3.695 23.572 1.00 77.44 86 SER A CA 1
ATOM 699 C C . SER A 1 86 ? 6.068 4.391 24.886 1.00 77.44 86 SER A C 1
ATOM 701 O O . SER A 1 86 ? 6.697 4.132 25.910 1.00 77.44 86 SER A O 1
ATOM 703 N N . THR A 1 87 ? 5.064 5.279 24.885 1.00 86.62 87 THR A N 1
ATOM 704 C CA . THR A 1 87 ? 4.557 5.957 26.089 1.00 86.62 87 THR A CA 1
ATOM 705 C C . THR A 1 87 ? 3.233 5.349 26.556 1.00 86.62 87 THR A C 1
ATOM 707 O O . THR A 1 87 ? 2.486 4.759 25.774 1.00 86.62 87 THR A O 1
ATOM 710 N N . LYS A 1 88 ? 2.895 5.538 27.840 1.00 80.62 88 LYS A N 1
ATOM 711 C CA . LYS A 1 88 ? 1.625 5.058 28.421 1.00 80.62 88 LYS A CA 1
ATOM 712 C C . LYS A 1 88 ? 0.389 5.643 27.718 1.00 80.62 88 LYS A C 1
ATOM 714 O O . LYS A 1 88 ? -0.658 5.004 27.680 1.00 80.62 88 LYS A O 1
ATOM 719 N N . GLU A 1 89 ? 0.487 6.832 27.116 1.00 74.62 89 GLU A N 1
ATOM 720 C CA . GLU A 1 89 ? -0.612 7.403 26.322 1.00 74.62 89 GLU A CA 1
ATOM 721 C C . GLU A 1 89 ? -0.779 6.725 24.952 1.00 74.62 89 GLU A C 1
ATOM 723 O O . GLU A 1 89 ? -1.888 6.696 24.409 1.00 74.62 89 GLU A O 1
ATOM 728 N N . GLY A 1 90 ? 0.295 6.156 24.396 1.00 78.69 90 GLY A N 1
ATOM 729 C CA . GLY A 1 90 ? 0.292 5.468 23.107 1.00 78.69 90 GLY A CA 1
ATOM 730 C C . GLY A 1 90 ? -0.428 4.126 23.099 1.00 78.69 90 GLY A C 1
ATOM 731 O O . GLY A 1 90 ? -0.902 3.701 22.045 1.00 78.69 90 GLY A O 1
ATOM 732 N N . GLU A 1 91 ? -0.604 3.480 24.254 1.00 78.38 91 GLU A N 1
ATOM 733 C CA . GLU A 1 91 ? -1.355 2.222 24.356 1.00 78.38 91 GLU A CA 1
ATOM 734 C C . GLU A 1 91 ? -2.771 2.362 23.771 1.00 78.38 91 GLU A C 1
ATOM 736 O O . GLU A 1 91 ? -3.230 1.510 23.005 1.00 78.38 91 GLU A O 1
ATOM 741 N N . LYS A 1 92 ? -3.445 3.494 24.029 1.00 84.06 92 LYS A N 1
ATOM 742 C CA . LYS A 1 92 ? -4.793 3.788 23.505 1.00 84.06 92 LYS A CA 1
ATOM 743 C C . LYS A 1 92 ? -4.830 3.887 21.976 1.00 84.06 92 LYS A C 1
ATOM 745 O O . LYS A 1 92 ? -5.841 3.529 21.358 1.00 84.06 92 LYS A O 1
ATOM 750 N N . ASP A 1 93 ? -3.740 4.319 21.349 1.00 84.25 93 ASP A N 1
ATOM 751 C CA . ASP A 1 93 ? -3.650 4.425 19.894 1.00 84.25 93 ASP A CA 1
ATOM 752 C C . ASP A 1 93 ? -3.547 3.063 19.212 1.00 84.25 93 ASP A C 1
ATOM 754 O O . ASP A 1 93 ? -4.142 2.877 18.146 1.00 84.25 93 ASP A O 1
ATOM 758 N N . VAL A 1 94 ? -2.894 2.079 19.841 1.00 86.25 94 VAL A N 1
ATOM 759 C CA . VAL A 1 94 ? -2.880 0.691 19.346 1.00 86.25 94 VAL A CA 1
ATOM 760 C C . VAL A 1 94 ? -4.306 0.161 19.236 1.00 86.25 94 VAL A C 1
ATOM 762 O O . VAL A 1 94 ? -4.713 -0.330 18.179 1.00 86.25 94 VAL A O 1
ATOM 765 N N . TYR A 1 95 ? -5.107 0.336 20.291 1.00 85.19 95 TYR A N 1
ATOM 766 C CA . TYR A 1 95 ? -6.512 -0.073 20.293 1.00 85.19 95 TYR A CA 1
ATOM 767 C C . TYR A 1 95 ? -7.334 0.683 19.241 1.00 85.19 95 TYR A C 1
ATOM 769 O O . TYR A 1 95 ? -8.197 0.095 18.581 1.00 85.19 95 TYR A O 1
ATOM 777 N N . LYS A 1 96 ? -7.063 1.977 19.024 1.00 87.81 96 LYS A N 1
ATOM 778 C CA . LYS A 1 96 ? -7.711 2.771 17.967 1.00 87.81 96 LYS A CA 1
ATOM 779 C C . LYS A 1 96 ? -7.385 2.221 16.574 1.00 87.81 96 LYS A C 1
ATOM 781 O O . LYS A 1 96 ? -8.306 2.009 15.782 1.00 87.81 96 LYS A O 1
ATOM 786 N N . ILE A 1 97 ? -6.116 1.924 16.292 1.00 87.00 97 ILE A N 1
ATOM 787 C CA . ILE A 1 97 ? -5.661 1.342 15.019 1.00 87.00 97 ILE A CA 1
ATOM 788 C C . ILE A 1 97 ? -6.270 -0.045 14.809 1.00 87.00 97 ILE A C 1
ATOM 790 O O . ILE A 1 97 ? -6.799 -0.324 13.731 1.00 87.00 97 ILE A O 1
ATOM 794 N N . ALA A 1 98 ? -6.263 -0.894 15.838 1.00 87.00 98 ALA A N 1
ATOM 795 C CA . ALA A 1 98 ? -6.876 -2.217 15.795 1.00 87.00 98 ALA A CA 1
ATOM 796 C C . ALA A 1 98 ? -8.381 -2.133 15.490 1.00 87.00 98 ALA A C 1
ATOM 798 O O . ALA A 1 98 ? -8.874 -2.854 14.621 1.00 87.00 98 ALA A O 1
ATOM 799 N N . ARG A 1 99 ? -9.113 -1.197 16.116 1.00 87.69 99 ARG A N 1
ATOM 800 C CA . ARG A 1 99 ? -10.536 -0.964 15.808 1.00 87.69 99 ARG A CA 1
ATOM 801 C C .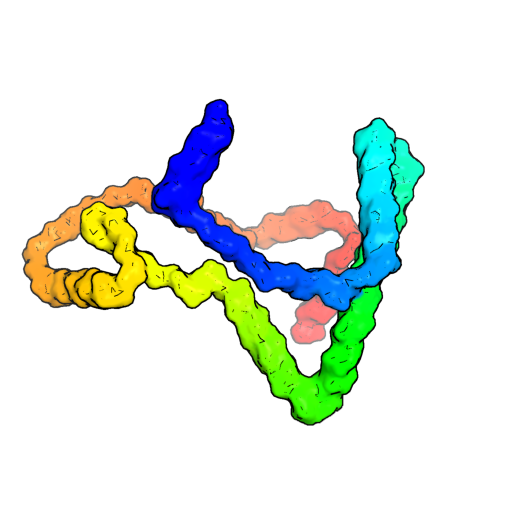 ARG A 1 99 ? -10.759 -0.488 14.375 1.00 87.69 99 ARG A C 1
ATOM 803 O O . ARG A 1 99 ? -11.693 -0.968 13.738 1.00 87.69 99 ARG A O 1
ATOM 810 N N . ILE A 1 100 ? -9.930 0.419 13.853 1.00 85.12 100 ILE A N 1
ATOM 811 C CA . ILE A 1 100 ? -10.029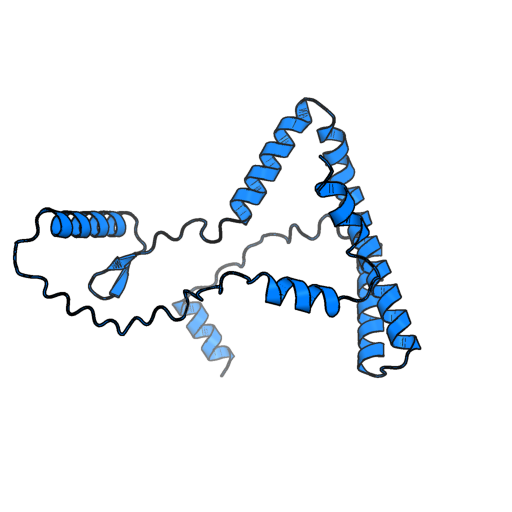 0.880 12.457 1.00 85.12 100 ILE A CA 1
ATOM 812 C C . ILE A 1 100 ? -9.802 -0.291 11.494 1.00 85.12 100 ILE A C 1
ATOM 814 O O . ILE A 1 100 ? -10.605 -0.484 10.585 1.00 85.12 100 ILE A O 1
ATOM 818 N N . ARG A 1 101 ? -8.768 -1.113 11.721 1.00 84.88 101 ARG A N 1
ATOM 819 C CA . ARG A 1 101 ? -8.512 -2.324 10.922 1.00 84.88 101 ARG A CA 1
ATOM 820 C C . ARG A 1 101 ? -9.690 -3.297 10.984 1.00 84.88 101 ARG A C 1
ATOM 822 O O . ARG A 1 101 ? -10.173 -3.715 9.939 1.00 84.88 101 ARG A O 1
ATOM 829 N N . LYS A 1 102 ? -10.221 -3.565 12.184 1.00 82.94 102 LYS A N 1
ATOM 830 C CA . LYS A 1 102 ? -11.407 -4.416 12.386 1.00 82.94 102 LYS A CA 1
ATOM 831 C C . LYS A 1 102 ? -12.646 -3.884 11.665 1.00 82.94 102 LYS A C 1
ATOM 833 O O . LYS A 1 102 ? -13.478 -4.682 11.269 1.00 82.94 102 LYS A O 1
ATOM 838 N N . ARG A 1 103 ? -12.811 -2.566 11.521 1.00 81.38 103 ARG A N 1
ATOM 839 C CA . ARG A 1 103 ? -13.908 -1.974 10.731 1.00 81.38 103 ARG A CA 1
ATOM 840 C C . ARG A 1 103 ? -13.659 -2.083 9.227 1.00 81.38 103 ARG A C 1
ATOM 842 O O . ARG A 1 103 ? -14.597 -2.343 8.493 1.00 81.38 103 ARG A O 1
ATOM 849 N N . LYS A 1 104 ? -12.414 -1.901 8.773 1.00 78.38 104 LYS A N 1
ATOM 850 C CA . LYS A 1 104 ? -12.048 -2.032 7.353 1.00 78.38 104 LYS A CA 1
ATOM 851 C C . LYS A 1 104 ? -12.148 -3.473 6.838 1.00 78.38 104 LYS A C 1
ATOM 853 O O . LYS A 1 104 ? -12.485 -3.649 5.682 1.00 78.38 104 LYS A O 1
ATOM 858 N N . MET A 1 105 ? -11.868 -4.473 7.678 1.00 74.50 105 MET A N 1
ATOM 859 C CA . MET A 1 105 ? -11.982 -5.902 7.328 1.00 74.50 105 MET A CA 1
ATOM 860 C C . MET A 1 105 ? -13.410 -6.457 7.422 1.00 74.50 105 MET A C 1
ATOM 862 O O . MET A 1 105 ? -13.621 -7.643 7.205 1.00 74.50 105 MET A O 1
ATOM 866 N N . ARG A 1 106 ? -14.398 -5.643 7.803 1.00 76.75 106 ARG A N 1
ATOM 867 C CA . ARG A 1 106 ? -15.797 -6.062 7.715 1.00 76.75 106 ARG A CA 1
ATOM 868 C C . ARG A 1 106 ? -16.248 -5.832 6.278 1.00 76.75 106 ARG A C 1
ATOM 870 O O . ARG A 1 106 ? -16.598 -4.707 5.931 1.00 76.75 106 ARG A O 1
ATOM 877 N N . ASP A 1 107 ? -16.248 -6.898 5.481 1.00 62.56 107 ASP A N 1
ATOM 878 C CA . ASP A 1 107 ? -16.733 -6.883 4.090 1.00 62.56 107 ASP A CA 1
ATOM 879 C C . ASP A 1 107 ? -18.202 -6.438 4.001 1.00 62.56 107 ASP A C 1
ATOM 881 O O . ASP A 1 107 ? -18.631 -5.815 3.035 1.00 62.56 107 ASP A O 1
ATOM 885 N N . LEU A 1 108 ? -18.961 -6.674 5.073 1.00 61.41 108 LEU A N 1
ATOM 886 C CA . LEU A 1 108 ? -20.353 -6.275 5.225 1.00 61.41 108 LEU A CA 1
ATOM 887 C C . LEU A 1 108 ? -20.454 -5.349 6.435 1.00 61.41 108 LEU A C 1
ATOM 889 O O . LEU A 1 108 ? -20.735 -5.782 7.553 1.00 61.41 108 LEU A O 1
ATOM 893 N N . ASN A 1 109 ? -20.199 -4.054 6.243 1.00 57.91 109 ASN A N 1
ATOM 894 C CA . ASN A 1 109 ? -20.397 -3.108 7.343 1.00 57.91 109 ASN A CA 1
ATOM 895 C C . ASN A 1 109 ? -21.876 -3.026 7.754 1.00 57.91 109 ASN A C 1
ATOM 897 O O . ASN A 1 109 ? -22.143 -2.866 8.944 1.00 57.91 109 ASN A O 1
ATOM 901 N N . GLN A 1 110 ? -22.806 -3.218 6.808 1.00 62.12 110 GLN A N 1
ATOM 902 C CA . GLN A 1 110 ? -24.227 -3.504 7.032 1.00 62.12 110 GLN A CA 1
ATOM 903 C C . GLN A 1 110 ? -24.825 -4.166 5.779 1.00 62.12 110 GLN A C 1
ATOM 905 O O . GLN A 1 110 ? -25.360 -3.474 4.922 1.00 62.12 110 GLN A O 1
ATOM 910 N N . VAL A 1 111 ? -24.767 -5.489 5.646 1.00 54.94 111 VAL A N 1
ATOM 911 C CA . VAL A 1 111 ? -25.682 -6.175 4.718 1.00 54.94 111 VAL A CA 1
ATOM 912 C C . VAL A 1 111 ? -26.689 -6.924 5.565 1.00 54.94 111 VAL A C 1
ATOM 914 O O . VAL A 1 111 ? -26.536 -8.090 5.903 1.00 54.94 111 VAL A O 1
ATOM 917 N N . LYS A 1 112 ? -27.694 -6.166 6.001 1.00 67.19 112 LYS A N 1
ATOM 918 C CA . LYS A 1 112 ? -28.953 -6.714 6.488 1.00 67.19 112 LYS A CA 1
ATOM 919 C C . LYS A 1 112 ? -29.838 -6.839 5.260 1.00 67.19 112 LYS A C 1
ATOM 921 O O . LYS A 1 112 ? -30.677 -5.977 5.045 1.00 67.19 112 LYS A O 1
ATOM 926 N N . CYS A 1 113 ? -29.586 -7.821 4.405 1.00 73.69 113 CYS A N 1
ATOM 927 C CA . CYS A 1 113 ? -30.567 -8.160 3.391 1.00 73.69 113 CYS A CA 1
ATOM 928 C C . CYS A 1 113 ? -30.864 -9.648 3.435 1.00 73.69 113 CYS A C 1
ATOM 930 O O . CYS A 1 113 ? -29.950 -10.464 3.531 1.00 73.69 113 CYS A O 1
ATOM 932 N N . ILE A 1 114 ? -32.148 -9.976 3.424 1.00 79.06 114 ILE A N 1
ATOM 933 C CA . ILE A 1 114 ? -32.651 -11.346 3.487 1.00 79.06 114 ILE A CA 1
ATOM 934 C C . ILE A 1 114 ? -33.648 -11.505 2.352 1.00 79.06 114 ILE A C 1
ATOM 936 O O . ILE A 1 114 ? -34.393 -10.574 2.060 1.00 79.06 114 ILE A O 1
ATOM 940 N N . LYS A 1 115 ? -33.637 -12.660 1.692 1.00 85.06 115 LYS A N 1
ATOM 941 C CA . LYS A 1 115 ? -34.628 -12.984 0.671 1.00 85.06 115 LYS A CA 1
ATOM 942 C C . LYS A 1 115 ? -35.951 -13.382 1.325 1.00 85.06 115 LYS A C 1
ATOM 944 O O . LYS A 1 115 ? -35.975 -14.143 2.295 1.00 85.06 115 LYS A O 1
ATOM 949 N N . ASP A 1 116 ? -37.040 -12.840 0.807 1.00 80.44 116 ASP A N 1
ATOM 950 C CA . ASP A 1 116 ? -38.386 -13.275 1.156 1.00 80.44 116 ASP A CA 1
ATOM 951 C C . ASP A 1 116 ? -38.732 -14.607 0.466 1.00 80.44 116 ASP A C 1
ATOM 953 O O . ASP A 1 116 ? -37.972 -15.104 -0.361 1.00 80.44 116 ASP A O 1
ATOM 957 N N . GLU A 1 117 ? -39.878 -15.192 0.802 1.00 81.19 117 GLU A N 1
ATOM 958 C CA . GLU A 1 117 ? -40.410 -16.425 0.199 1.00 81.19 117 GLU A CA 1
ATOM 959 C C . GLU A 1 117 ? -40.629 -16.293 -1.318 1.00 81.19 117 GLU A C 1
ATOM 961 O O . GLU A 1 117 ? -40.442 -17.252 -2.056 1.00 81.19 117 GLU A O 1
ATOM 966 N N . MET A 1 118 ? -40.909 -15.077 -1.798 1.00 82.00 118 MET A N 1
ATOM 967 C CA . MET A 1 118 ? -41.019 -14.739 -3.226 1.00 82.00 118 MET A CA 1
ATOM 968 C C . MET A 1 118 ? -39.664 -14.387 -3.873 1.00 82.00 118 MET A C 1
ATOM 970 O O . MET A 1 118 ? -39.622 -13.714 -4.902 1.00 82.00 118 MET A O 1
ATOM 974 N N . ASP A 1 119 ? -38.550 -14.765 -3.237 1.00 78.06 119 ASP A N 1
ATOM 975 C CA . ASP A 1 119 ? -37.167 -14.522 -3.677 1.00 78.06 119 ASP A CA 1
ATOM 976 C C . ASP A 1 119 ? -36.776 -13.028 -3.817 1.00 78.06 119 ASP A C 1
ATOM 978 O O . ASP A 1 119 ? -35.740 -12.671 -4.389 1.00 78.06 119 ASP A O 1
ATOM 982 N N . GLN A 1 120 ? -37.585 -12.126 -3.247 1.00 83.19 120 GLN A N 1
ATOM 983 C CA . GLN A 1 120 ? -37.351 -10.680 -3.245 1.00 83.19 120 GLN A CA 1
ATOM 984 C C . GLN A 1 120 ? -36.414 -10.257 -2.109 1.00 83.19 120 GLN A C 1
ATOM 986 O O . GLN A 1 120 ? -36.518 -10.732 -0.981 1.00 83.19 120 GLN A O 1
ATOM 991 N N . LEU A 1 121 ? -35.494 -9.330 -2.384 1.00 83.62 121 LEU A N 1
ATOM 992 C CA . LEU A 1 121 ? -34.489 -8.894 -1.414 1.00 83.62 121 LEU A CA 1
ATOM 993 C C . LEU A 1 121 ? -35.059 -7.848 -0.432 1.00 83.62 121 LEU A C 1
ATOM 995 O O . LEU A 1 121 ? -35.266 -6.690 -0.794 1.00 83.62 121 LEU A O 1
ATOM 999 N N . LEU A 1 122 ? -35.249 -8.226 0.833 1.00 82.25 122 LEU A N 1
ATOM 1000 C CA . LEU A 1 122 ? -35.673 -7.326 1.908 1.00 82.25 122 LEU A CA 1
ATOM 1001 C C . LEU A 1 122 ? -34.468 -6.594 2.489 1.00 82.25 122 LEU A C 1
ATOM 1003 O O . LEU A 1 122 ? -33.534 -7.229 2.970 1.00 82.25 122 LEU A O 1
ATOM 1007 N N . VAL A 1 123 ? -34.497 -5.261 2.480 1.00 78.50 123 VAL A N 1
ATOM 1008 C CA . VAL A 1 123 ? -33.388 -4.403 2.953 1.00 78.50 123 VAL A CA 1
ATOM 1009 C C . VAL A 1 123 ? -33.766 -3.613 4.216 1.00 78.50 123 VAL A C 1
ATOM 1011 O O . VAL A 1 123 ? -32.897 -3.219 4.999 1.00 78.50 123 VAL A O 1
ATOM 1014 N N . LYS A 1 124 ? -35.065 -3.384 4.465 1.00 82.94 124 LYS A N 1
ATOM 1015 C CA . LYS A 1 124 ? -35.532 -2.658 5.656 1.00 82.94 124 LYS A CA 1
ATOM 1016 C C . LYS A 1 124 ? -35.471 -3.554 6.893 1.00 82.94 124 LYS A C 1
ATOM 1018 O O . LYS A 1 124 ? -35.860 -4.716 6.876 1.00 82.94 124 LYS A O 1
ATOM 1023 N N . VAL A 1 125 ? -35.027 -2.983 8.014 1.00 78.50 125 VAL A N 1
ATOM 1024 C CA . VAL A 1 125 ? -34.829 -3.725 9.274 1.00 78.50 125 VAL A CA 1
ATOM 1025 C C . VAL A 1 125 ? -36.139 -4.293 9.839 1.00 78.50 125 VAL A C 1
ATOM 1027 O O . VAL A 1 125 ? -36.108 -5.343 10.474 1.00 78.50 125 VAL A O 1
ATOM 1030 N N . GLN A 1 126 ? -37.269 -3.611 9.634 1.00 83.19 126 GLN A N 1
ATOM 1031 C CA . GLN A 1 126 ? -38.587 -4.078 10.084 1.00 83.19 126 GLN A CA 1
ATOM 1032 C C . GLN A 1 126 ? -39.034 -5.313 9.295 1.00 83.19 126 GLN A C 1
ATOM 1034 O O . GLN A 1 126 ? -39.332 -6.333 9.908 1.00 83.19 126 GLN A O 1
ATOM 1039 N N . ASP A 1 127 ? -38.962 -5.252 7.966 1.00 83.62 127 ASP A N 1
ATOM 1040 C CA . ASP A 1 127 ? -39.328 -6.354 7.068 1.00 83.62 127 ASP A CA 1
ATOM 1041 C C . ASP A 1 127 ? -38.463 -7.596 7.334 1.00 83.62 127 ASP A C 1
ATOM 1043 O O . ASP A 1 127 ? -38.962 -8.712 7.426 1.00 83.62 127 ASP A O 1
ATOM 1047 N N . ILE A 1 128 ? -37.164 -7.399 7.584 1.00 84.50 128 ILE A N 1
ATOM 1048 C CA . ILE A 1 128 ? -36.236 -8.475 7.958 1.00 84.50 128 ILE A CA 1
ATOM 1049 C C . ILE A 1 128 ? -36.623 -9.127 9.288 1.00 84.50 128 ILE A C 1
ATOM 1051 O O . ILE A 1 128 ? -36.556 -10.347 9.418 1.00 84.50 128 ILE A O 1
ATOM 1055 N N . LYS A 1 129 ? -37.028 -8.337 10.290 1.00 86.81 129 LYS A N 1
ATOM 1056 C CA . LYS A 1 129 ? -37.490 -8.879 11.576 1.00 86.81 129 LYS A CA 1
ATOM 1057 C C . LYS A 1 129 ? -38.788 -9.665 11.418 1.00 86.81 129 LYS A C 1
ATOM 1059 O O . LYS A 1 129 ? -38.890 -10.748 11.980 1.00 86.81 129 LYS A O 1
ATOM 1064 N N . GLN A 1 130 ? -39.739 -9.147 10.643 1.00 86.38 130 GLN A N 1
ATOM 1065 C CA . GLN A 1 130 ? -40.999 -9.839 10.364 1.00 86.38 130 GLN A CA 1
ATOM 1066 C C . GLN A 1 130 ? -40.766 -11.143 9.593 1.00 86.38 130 GLN A C 1
ATOM 1068 O O . GLN A 1 130 ? -41.379 -12.157 9.913 1.00 86.38 130 GLN A O 1
ATOM 1073 N N . ARG A 1 131 ? -39.826 -11.153 8.640 1.00 90.44 131 ARG A N 1
ATOM 1074 C CA . ARG A 1 131 ? -39.416 -12.362 7.918 1.00 90.44 131 ARG A CA 1
ATOM 1075 C C . ARG A 1 131 ? -38.826 -13.422 8.848 1.00 90.44 131 ARG A C 1
ATOM 1077 O O . ARG A 1 131 ? -39.198 -14.586 8.733 1.00 90.44 131 ARG A O 1
ATOM 1084 N N . TRP A 1 132 ? -37.941 -13.027 9.771 1.00 86.75 132 TRP A N 1
ATOM 1085 C CA . TRP A 1 132 ? -37.400 -13.926 10.799 1.00 86.75 132 TRP A CA 1
ATOM 1086 C C . TRP A 1 132 ? -38.485 -14.461 11.727 1.00 86.75 132 TRP A C 1
ATOM 1088 O O . TRP A 1 132 ? -38.483 -15.647 12.033 1.00 86.75 132 TRP A O 1
ATOM 1098 N N . GLN A 1 133 ? -39.405 -13.598 12.156 1.00 87.6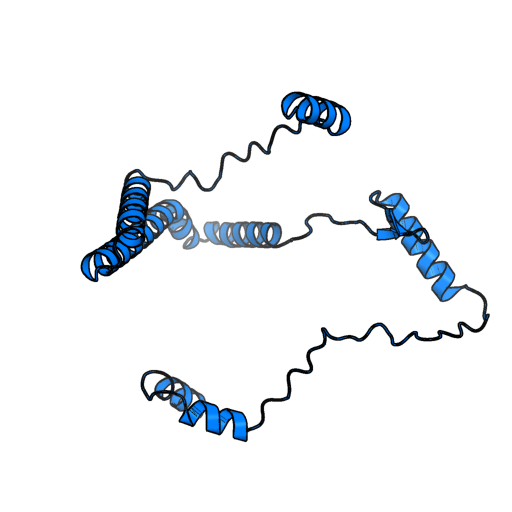9 133 GLN A N 1
ATOM 1099 C CA . GLN A 1 133 ? -40.517 -13.982 13.016 1.00 87.69 133 GLN A CA 1
ATOM 1100 C C . GLN A 1 133 ? -41.392 -15.036 12.331 1.00 87.69 133 GLN A C 1
ATOM 1102 O O . GLN A 1 133 ? -41.541 -16.121 12.872 1.00 87.69 133 GLN A O 1
ATOM 1107 N N . ARG A 1 134 ? -41.836 -14.790 11.090 1.00 87.31 134 ARG A N 1
ATOM 1108 C CA . ARG A 1 134 ? -42.599 -15.774 10.301 1.00 87.31 134 ARG A CA 1
ATOM 1109 C C . ARG A 1 134 ? -41.843 -17.081 10.081 1.00 87.31 134 ARG A C 1
ATOM 1111 O O . ARG A 1 134 ? -42.437 -18.145 10.185 1.00 87.31 134 ARG A O 1
ATOM 1118 N N . TYR A 1 135 ? -40.541 -17.014 9.795 1.00 84.25 135 TYR A N 1
ATOM 1119 C CA . TYR A 1 135 ? -39.718 -18.213 9.627 1.00 84.25 135 TYR A CA 1
ATOM 1120 C C . TYR A 1 135 ? -39.710 -19.075 10.895 1.00 84.25 135 TYR A C 1
ATOM 1122 O O . TYR A 1 135 ? -39.942 -20.276 10.812 1.00 84.25 135 TYR A O 1
ATOM 1130 N N . PHE A 1 136 ? -39.467 -18.473 12.063 1.00 82.69 136 PHE A N 1
ATOM 1131 C CA . PHE A 1 136 ? -39.443 -19.209 13.326 1.00 82.69 136 PHE A CA 1
ATOM 1132 C C . PHE A 1 136 ? -40.837 -19.646 13.782 1.00 82.69 136 PHE A C 1
ATOM 1134 O O . PHE A 1 136 ? -40.974 -20.758 14.279 1.00 82.69 136 PHE A O 1
ATOM 1141 N N . ASP A 1 137 ? -41.864 -18.826 13.567 1.00 86.38 137 ASP A N 1
ATOM 1142 C CA . ASP A 1 137 ? -43.248 -19.189 13.870 1.00 86.38 137 ASP A CA 1
ATOM 1143 C C . ASP A 1 137 ? -43.682 -20.403 13.037 1.00 86.38 137 ASP A C 1
ATOM 1145 O O . ASP A 1 137 ? -44.238 -21.348 13.589 1.00 86.38 137 ASP A O 1
ATOM 1149 N N . ASN A 1 138 ? -43.347 -20.441 11.743 1.00 83.88 138 ASN A N 1
ATOM 1150 C CA . ASN A 1 138 ? -43.603 -21.603 10.888 1.00 83.88 138 ASN A CA 1
ATOM 1151 C C . ASN A 1 138 ? -42.741 -22.814 11.279 1.00 83.88 138 ASN A C 1
ATOM 1153 O O . ASN A 1 138 ? -43.220 -23.941 11.223 1.00 83.88 138 ASN A O 1
ATOM 1157 N N . LEU A 1 139 ? -41.487 -22.597 11.691 1.00 82.31 139 LEU A N 1
ATOM 1158 C CA . LEU A 1 139 ? -40.580 -23.671 12.106 1.00 82.31 139 LEU A CA 1
ATOM 1159 C C . LEU A 1 139 ? -41.044 -24.368 13.394 1.00 82.31 139 LEU A C 1
ATOM 1161 O O . LEU A 1 139 ? -40.861 -25.574 13.526 1.00 82.31 139 LEU A O 1
ATOM 1165 N N . PHE A 1 140 ? -41.601 -23.616 14.350 1.00 75.06 140 PHE A N 1
ATOM 1166 C CA . PHE A 1 140 ? -41.987 -24.141 15.664 1.00 75.06 140 PHE A CA 1
ATOM 1167 C C . PHE A 1 140 ? -43.481 -24.453 15.804 1.00 75.06 140 PHE A C 1
ATOM 1169 O O . PHE A 1 140 ? -43.829 -25.304 16.617 1.00 75.06 140 PHE A O 1
ATOM 1176 N N . ASN A 1 141 ? -44.351 -23.792 15.033 1.00 78.44 141 ASN A N 1
ATOM 1177 C CA . ASN A 1 141 ? -45.809 -23.912 15.158 1.00 78.44 141 ASN A CA 1
ATOM 1178 C C . ASN A 1 141 ? -46.507 -24.373 13.864 1.00 78.44 141 ASN A C 1
ATOM 1180 O O . ASN A 1 141 ? -47.732 -24.484 13.851 1.00 78.44 141 ASN A O 1
ATOM 1184 N N . GLY A 1 142 ? -45.768 -24.605 12.774 1.00 57.34 142 GLY A N 1
ATOM 1185 C CA . GLY A 1 142 ? -46.322 -25.143 11.532 1.00 57.34 142 GLY A CA 1
ATOM 1186 C C . GLY A 1 142 ? -46.786 -26.590 11.707 1.00 57.34 142 GLY A C 1
ATOM 1187 O O . GLY A 1 142 ? -46.064 -27.416 12.258 1.00 57.34 142 GLY A O 1
ATOM 1188 N N . GLU A 1 143 ? -48.008 -26.880 11.258 1.00 50.94 143 GLU A N 1
ATOM 1189 C CA . GLU A 1 143 ? -48.659 -28.187 11.356 1.00 50.94 143 GLU A CA 1
ATOM 1190 C C . GLU A 1 143 ? -47.826 -29.344 10.787 1.00 50.94 143 GLU A C 1
ATOM 1192 O O . GLU A 1 143 ? -47.135 -29.223 9.777 1.00 50.94 143 GLU A O 1
ATOM 1197 N N . ASN A 1 144 ? -48.013 -30.501 11.425 1.00 51.00 144 ASN A N 1
ATOM 1198 C CA . ASN A 1 144 ? -47.526 -31.839 11.094 1.00 51.00 144 ASN A CA 1
ATOM 1199 C C . ASN A 1 144 ? -48.027 -32.374 9.731 1.00 51.00 144 ASN A C 1
ATOM 1201 O O . ASN A 1 144 ? -48.575 -33.473 9.653 1.00 51.00 144 ASN A O 1
ATOM 1205 N N . GLY A 1 145 ? -47.853 -31.626 8.646 1.00 50.34 145 GLY A N 1
ATOM 1206 C CA . GLY A 1 145 ? -47.915 -32.157 7.292 1.00 50.34 145 GLY A CA 1
ATOM 1207 C C . GLY A 1 145 ? -46.517 -32.603 6.913 1.00 50.34 145 GLY A C 1
ATOM 1208 O O . GLY A 1 145 ? -45.638 -31.759 6.790 1.00 50.34 145 GLY A O 1
ATOM 1209 N N . THR A 1 146 ? -46.310 -33.914 6.786 1.00 46.44 146 THR A N 1
ATOM 1210 C CA . THR A 1 146 ? -45.106 -34.549 6.233 1.00 46.44 146 THR A CA 1
ATOM 1211 C C . THR A 1 146 ? -44.415 -33.642 5.220 1.00 46.44 146 THR A C 1
ATOM 1213 O O . THR A 1 146 ? -44.827 -33.573 4.061 1.00 46.44 146 THR A O 1
ATOM 1216 N N . ILE A 1 147 ? -43.356 -32.953 5.648 1.00 46.41 147 ILE A N 1
ATOM 1217 C CA . ILE A 1 147 ? -42.370 -32.463 4.704 1.00 46.41 147 ILE A CA 1
ATOM 1218 C C . ILE A 1 147 ? -41.669 -33.745 4.266 1.00 46.41 147 ILE A C 1
ATOM 1220 O O . ILE A 1 147 ? -40.698 -34.181 4.883 1.00 46.41 147 ILE A O 1
ATOM 1224 N N . ASP A 1 148 ? -42.232 -34.404 3.250 1.00 42.59 148 ASP A N 1
ATOM 1225 C CA . ASP A 1 148 ? -41.445 -35.214 2.336 1.00 42.59 148 ASP A CA 1
ATOM 1226 C C . ASP A 1 148 ? -40.478 -34.216 1.708 1.00 42.59 148 ASP A C 1
ATOM 1228 O O . ASP A 1 148 ? -40.732 -33.607 0.668 1.00 42.59 148 ASP A O 1
ATOM 1232 N N . ILE A 1 149 ? -39.405 -33.929 2.449 1.00 49.75 149 ILE A N 1
ATOM 1233 C CA . ILE A 1 149 ? -38.209 -33.367 1.875 1.00 49.75 149 ILE A CA 1
ATOM 1234 C C . ILE A 1 149 ? -37.757 -34.510 0.975 1.00 49.75 149 ILE A C 1
ATOM 1236 O O . ILE A 1 149 ? -36.959 -35.355 1.376 1.00 49.75 149 ILE A O 1
ATOM 1240 N N . GLN A 1 150 ? -38.280 -34.540 -0.254 1.00 42.97 150 GLN A N 1
ATOM 1241 C CA . GLN A 1 150 ? -37.432 -34.890 -1.368 1.00 42.97 150 GLN A CA 1
ATOM 1242 C C . GLN A 1 150 ? -36.293 -33.892 -1.266 1.00 42.97 150 GLN A C 1
ATOM 1244 O O . GLN A 1 150 ? -36.371 -32.752 -1.726 1.00 42.97 150 GLN A O 1
ATOM 1249 N N . LEU A 1 151 ? -35.281 -34.301 -0.503 1.00 44.38 151 LEU A N 1
ATOM 1250 C CA . LEU A 1 151 ? -33.942 -33.811 -0.645 1.00 44.38 151 LEU A CA 1
ATOM 1251 C C . LEU A 1 151 ? -33.649 -34.162 -2.092 1.00 44.38 151 LEU A C 1
ATOM 1253 O O . LEU A 1 151 ? -33.273 -35.282 -2.424 1.00 44.38 151 LEU A O 1
ATOM 1257 N N . ASP A 1 152 ? -33.951 -33.217 -2.973 1.00 41.56 152 ASP A N 1
ATOM 1258 C CA . ASP A 1 152 ? -33.222 -33.096 -4.205 1.00 41.56 152 ASP A CA 1
ATOM 1259 C C . ASP A 1 152 ? -31.773 -32.874 -3.763 1.00 41.56 152 ASP A C 1
ATOM 1261 O O . ASP A 1 152 ? -31.299 -31.752 -3.580 1.00 41.56 152 ASP A O 1
ATOM 1265 N N . ASP A 1 153 ? -31.088 -33.994 -3.520 1.00 42.59 153 ASP A N 1
ATOM 1266 C CA . ASP A 1 153 ? -29.657 -34.119 -3.256 1.00 42.59 153 ASP A CA 1
ATOM 1267 C C . ASP A 1 153 ? -28.835 -33.658 -4.483 1.00 42.59 153 ASP A C 1
ATOM 1269 O O . ASP A 1 153 ? -27.646 -33.939 -4.600 1.00 42.59 153 ASP A O 1
ATOM 1273 N N . SER A 1 154 ? -29.443 -32.913 -5.416 1.00 45.12 154 SER A N 1
ATOM 1274 C CA . SER A 1 154 ? -28.774 -32.228 -6.515 1.00 45.12 154 SER A CA 1
ATOM 1275 C C . SER A 1 154 ? -28.065 -30.939 -6.087 1.00 45.12 154 SER A C 1
ATOM 1277 O O . SER A 1 154 ? -27.391 -30.326 -6.923 1.00 45.12 154 SER A O 1
ATOM 1279 N N . PHE A 1 155 ? -28.113 -30.526 -4.816 1.00 35.31 155 PHE A N 1
ATOM 1280 C CA . PHE A 1 155 ? -27.076 -29.626 -4.302 1.00 35.31 155 PHE A CA 1
ATOM 1281 C C . PHE A 1 155 ? -25.827 -30.440 -3.974 1.00 35.31 155 PHE A C 1
ATOM 1283 O O . PHE A 1 155 ? -25.435 -30.608 -2.821 1.00 35.31 155 PHE A O 1
ATOM 1290 N N . ASP A 1 156 ? -25.219 -30.951 -5.044 1.00 41.72 156 ASP A N 1
ATOM 1291 C CA . ASP A 1 156 ? -23.879 -31.492 -5.037 1.00 41.72 156 ASP A CA 1
ATOM 1292 C C . ASP A 1 156 ? -22.980 -30.393 -4.465 1.00 41.72 156 ASP A 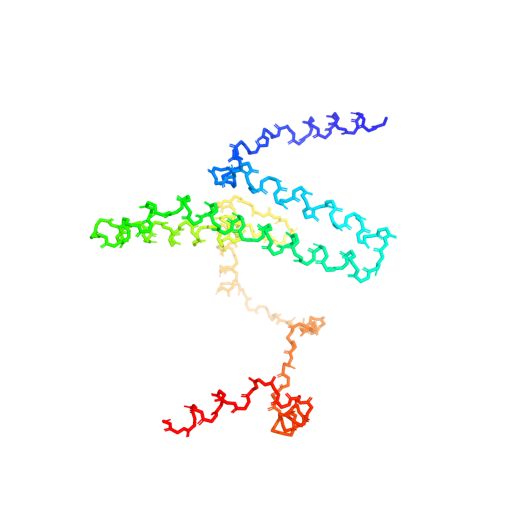C 1
ATOM 1294 O O . ASP A 1 156 ? -22.696 -29.358 -5.080 1.00 41.72 156 ASP A O 1
ATOM 1298 N N . ASP A 1 157 ? -22.625 -30.611 -3.206 1.00 44.53 157 ASP A N 1
ATOM 1299 C CA . ASP A 1 157 ? -21.694 -29.878 -2.372 1.00 44.53 157 ASP A CA 1
ATOM 1300 C C . ASP A 1 157 ? -20.273 -30.055 -2.941 1.00 44.53 157 ASP A C 1
ATOM 1302 O O . ASP A 1 157 ? -19.315 -30.398 -2.249 1.00 44.53 157 ASP A O 1
ATOM 1306 N N . LEU A 1 158 ? -20.116 -29.777 -4.239 1.00 43.97 158 LEU A N 1
ATOM 1307 C CA . LEU A 1 158 ? -18.880 -29.791 -5.021 1.00 43.97 158 LEU A CA 1
ATOM 1308 C C . LEU A 1 158 ? -17.882 -28.720 -4.561 1.00 43.97 158 LEU A C 1
ATOM 1310 O O . LEU A 1 15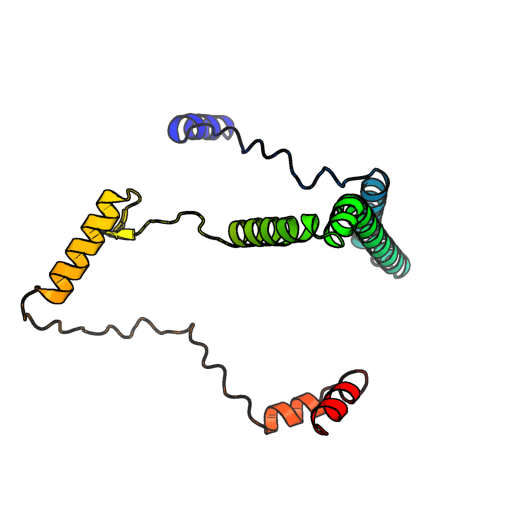8 ? -16.823 -28.554 -5.166 1.00 43.97 158 LEU A O 1
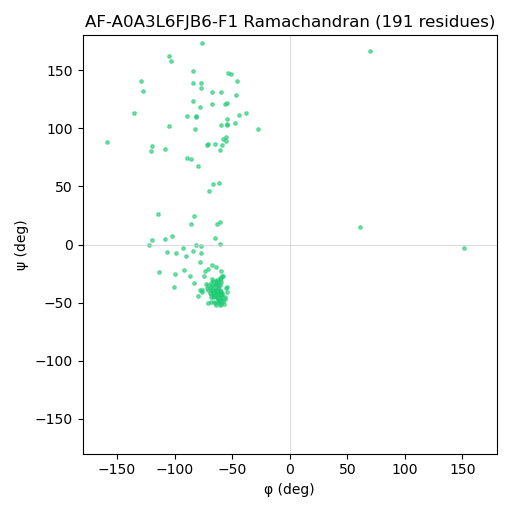ATOM 1314 N N . ASN A 1 159 ? -18.186 -27.998 -3.479 1.00 43.91 159 ASN A N 1
ATOM 1315 C CA . ASN A 1 159 ? -17.267 -27.060 -2.851 1.00 43.91 159 ASN A CA 1
ATOM 1316 C C . ASN A 1 159 ? -16.928 -27.391 -1.389 1.00 43.91 159 ASN A C 1
ATOM 1318 O O . ASN A 1 159 ? -16.115 -26.690 -0.780 1.00 43.91 159 ASN A O 1
ATOM 1322 N N . ARG A 1 160 ? -17.416 -28.510 -0.839 1.00 44.62 160 ARG A N 1
ATOM 1323 C CA . ARG A 1 160 ? -16.675 -29.220 0.206 1.00 44.62 160 ARG A CA 1
ATOM 1324 C C . ARG A 1 160 ? -15.695 -30.159 -0.469 1.00 44.62 160 ARG A C 1
ATOM 1326 O O . ARG A 1 160 ? -15.846 -31.376 -0.456 1.00 44.62 160 ARG A O 1
ATOM 1333 N N . CYS A 1 161 ? -14.633 -29.574 -1.022 1.00 42.81 161 CYS A N 1
ATOM 1334 C CA . CYS A 1 161 ? -13.409 -30.311 -1.284 1.00 42.81 161 CYS A CA 1
ATOM 1335 C C . CYS A 1 161 ? -13.068 -31.091 -0.010 1.00 42.81 161 CYS A C 1
ATOM 1337 O O . CYS A 1 161 ? -12.590 -30.510 0.969 1.00 42.81 161 CYS A O 1
ATOM 1339 N N . PHE A 1 162 ? -13.314 -32.402 -0.017 1.00 44.84 162 PHE A N 1
ATOM 1340 C CA . PHE A 1 162 ? -12.608 -33.328 0.845 1.00 44.84 162 PHE A CA 1
ATOM 1341 C C . PHE A 1 162 ? -11.135 -33.101 0.535 1.00 44.84 162 PHE A C 1
ATOM 1343 O O . PHE A 1 162 ? -10.578 -33.656 -0.412 1.00 44.84 162 PHE A O 1
ATOM 1350 N N . VAL A 1 163 ? -10.498 -32.222 1.307 1.00 52.50 163 VAL A N 1
ATOM 1351 C CA . VAL A 1 163 ? -9.051 -32.187 1.382 1.00 52.50 163 VAL A CA 1
ATOM 1352 C C . VAL A 1 163 ? -8.699 -33.577 1.878 1.00 52.50 163 VAL A C 1
ATOM 1354 O O . VAL A 1 163 ? -8.941 -33.908 3.041 1.00 52.50 163 VAL A O 1
ATOM 1357 N N . ARG A 1 164 ? -8.230 -34.431 0.960 1.00 56.56 164 ARG A N 1
ATOM 1358 C CA . ARG A 1 164 ? -7.701 -35.745 1.307 1.00 56.56 164 ARG A CA 1
ATOM 1359 C C . ARG A 1 164 ? -6.763 -35.544 2.490 1.00 56.56 164 ARG A C 1
ATOM 1361 O O . ARG A 1 164 ? -5.904 -34.661 2.453 1.00 56.56 164 ARG A O 1
ATOM 1368 N N . ARG A 1 165 ? -6.955 -36.327 3.557 1.00 59.94 165 ARG A N 1
ATOM 1369 C CA . ARG A 1 165 ? -5.978 -36.359 4.646 1.00 59.94 165 ARG A CA 1
ATOM 1370 C C . ARG A 1 165 ? -4.637 -36.695 4.017 1.00 59.94 165 ARG A C 1
ATOM 1372 O O . ARG A 1 165 ? -4.516 -37.731 3.369 1.00 59.94 165 ARG A O 1
ATOM 1379 N N . ILE A 1 166 ? -3.679 -35.797 4.206 1.00 67.88 166 ILE A N 1
ATOM 1380 C CA . ILE A 1 166 ? -2.322 -35.964 3.707 1.00 67.88 166 ILE A CA 1
ATOM 1381 C C . ILE A 1 166 ? -1.791 -37.286 4.262 1.00 67.88 166 ILE A C 1
ATOM 1383 O O . ILE A 1 166 ? -1.758 -37.484 5.479 1.00 67.88 166 ILE A O 1
ATOM 1387 N N . GLN A 1 167 ? -1.414 -38.191 3.364 1.00 73.56 167 GLN A N 1
ATOM 1388 C CA . GLN A 1 167 ? -0.825 -39.478 3.723 1.00 73.56 167 GLN A CA 1
ATOM 1389 C C . GLN A 1 167 ? 0.682 -39.310 3.947 1.00 73.56 167 GLN A C 1
ATOM 1391 O O . GLN A 1 167 ? 1.341 -38.485 3.313 1.00 73.56 167 GLN A O 1
ATOM 1396 N N . GLU A 1 168 ? 1.268 -40.120 4.830 1.00 69.81 168 GLU A N 1
ATOM 1397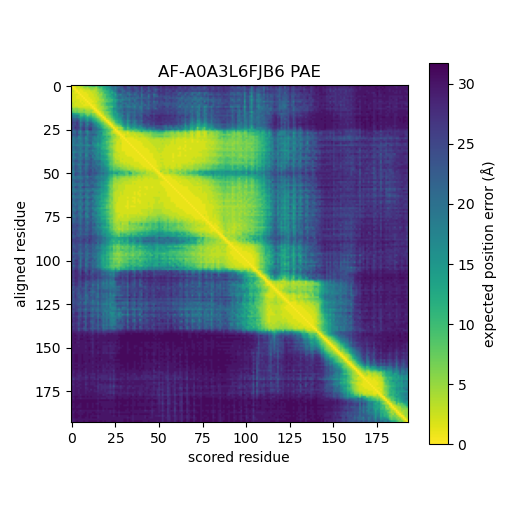 C CA . GLU A 1 168 ? 2.703 -40.042 5.144 1.00 69.81 168 GLU A CA 1
ATOM 1398 C C . GLU A 1 168 ? 3.589 -40.295 3.903 1.00 69.81 168 GLU A C 1
ATOM 1400 O O . GLU A 1 168 ? 4.688 -39.749 3.778 1.00 69.81 168 GLU A O 1
ATOM 1405 N N . SER A 1 169 ? 3.091 -41.080 2.942 1.00 71.88 169 SER A N 1
ATOM 1406 C CA . SER A 1 169 ? 3.740 -41.333 1.652 1.00 71.88 169 SER A CA 1
ATOM 1407 C C . SER A 1 169 ? 3.837 -40.077 0.777 1.00 71.88 169 SER A C 1
ATOM 1409 O O . SER A 1 169 ? 4.900 -39.825 0.208 1.00 71.88 169 SER A O 1
ATOM 1411 N N . GLU A 1 170 ? 2.787 -39.251 0.729 1.00 76.50 170 GLU A N 1
ATOM 1412 C CA . GLU A 1 170 ? 2.765 -37.986 -0.023 1.00 76.50 170 GLU A CA 1
ATOM 1413 C C . GLU A 1 170 ? 3.783 -36.988 0.548 1.00 76.50 170 GLU A C 1
ATOM 1415 O O . GLU A 1 170 ? 4.499 -36.317 -0.199 1.00 76.50 170 GLU A O 1
ATOM 1420 N N . VAL A 1 171 ? 3.924 -36.939 1.879 1.00 72.25 171 VAL A N 1
ATOM 1421 C CA . VAL A 1 171 ? 4.931 -36.099 2.554 1.00 72.25 171 VAL A CA 1
ATOM 1422 C C . VAL A 1 171 ? 6.348 -36.573 2.229 1.00 72.25 171 VAL A C 1
ATOM 1424 O O . VAL A 1 171 ? 7.218 -35.755 1.918 1.00 72.25 171 VAL A O 1
ATOM 1427 N N . LYS A 1 172 ? 6.597 -37.889 2.256 1.00 75.38 172 LYS A N 1
ATOM 1428 C CA . LYS A 1 172 ? 7.907 -38.470 1.913 1.00 75.38 172 LYS A CA 1
ATOM 1429 C C . LYS A 1 172 ? 8.288 -38.197 0.457 1.00 75.38 172 LYS A C 1
ATOM 1431 O O . LYS A 1 172 ? 9.447 -37.882 0.180 1.00 75.38 172 LYS A O 1
ATOM 1436 N N . GLU A 1 173 ? 7.337 -38.270 -0.469 1.00 78.12 173 GLU A N 1
ATOM 1437 C CA . GLU A 1 173 ? 7.578 -37.956 -1.880 1.00 78.12 173 GLU A CA 1
ATOM 1438 C C . GLU A 1 173 ? 7.834 -36.455 -2.100 1.00 78.12 173 GLU A C 1
ATOM 1440 O O . GLU A 1 173 ? 8.781 -36.077 -2.798 1.00 78.12 173 GLU A O 1
ATOM 1445 N N . ALA A 1 174 ? 7.065 -35.586 -1.436 1.00 75.69 174 ALA A N 1
ATOM 1446 C CA . ALA A 1 174 ? 7.278 -34.141 -1.473 1.00 75.69 174 ALA A CA 1
ATOM 1447 C C . ALA A 1 174 ? 8.663 -33.749 -0.928 1.00 75.69 174 ALA A C 1
ATOM 1449 O O . ALA A 1 174 ? 9.357 -32.932 -1.537 1.00 75.69 174 ALA A O 1
ATOM 1450 N N . LEU A 1 175 ? 9.114 -34.379 0.163 1.00 71.25 175 LEU A N 1
ATOM 1451 C CA . LEU A 1 175 ? 10.448 -34.163 0.732 1.00 71.25 175 LEU A CA 1
ATOM 1452 C C . LEU A 1 175 ? 11.572 -34.620 -0.207 1.00 71.25 175 LEU A C 1
ATOM 1454 O O . LEU A 1 175 ? 12.564 -33.905 -0.339 1.00 71.25 175 LEU A O 1
ATOM 1458 N N . LYS A 1 176 ? 11.412 -35.749 -0.915 1.00 76.94 176 LYS A N 1
ATOM 1459 C CA . LYS A 1 176 ? 12.367 -36.178 -1.957 1.00 76.94 176 LYS A CA 1
ATOM 1460 C C . LYS A 1 176 ? 12.459 -35.170 -3.108 1.00 76.94 176 LYS A C 1
ATOM 1462 O O . LYS A 1 176 ? 13.535 -34.974 -3.668 1.00 76.94 176 LYS A O 1
ATOM 1467 N N . ARG A 1 177 ? 11.343 -34.517 -3.456 1.00 72.62 177 ARG A N 1
ATOM 1468 C CA . ARG A 1 177 ? 11.269 -33.498 -4.520 1.00 72.62 177 ARG A CA 1
ATOM 1469 C C . ARG A 1 177 ? 11.801 -32.123 -4.099 1.00 72.62 177 ARG A C 1
ATOM 1471 O O . ARG A 1 177 ? 12.081 -31.286 -4.961 1.00 72.62 177 ARG A O 1
ATOM 1478 N N . MET A 1 178 ? 11.985 -31.863 -2.806 1.00 63.50 178 MET A N 1
ATOM 1479 C CA . MET A 1 178 ? 12.535 -30.597 -2.320 1.00 63.50 178 MET A CA 1
ATOM 1480 C C . MET A 1 178 ? 14.063 -30.539 -2.485 1.00 63.50 178 MET A C 1
ATOM 1482 O O . MET A 1 178 ? 14.810 -31.281 -1.854 1.00 63.50 178 MET A O 1
ATOM 1486 N N . LYS A 1 179 ? 14.569 -29.578 -3.278 1.00 64.44 179 LYS A N 1
ATOM 1487 C CA . LYS A 1 179 ? 16.012 -29.266 -3.334 1.00 64.44 179 LYS A CA 1
ATOM 1488 C C . LYS A 1 179 ? 16.517 -28.843 -1.947 1.00 64.44 179 LYS A C 1
ATOM 1490 O O . LYS A 1 179 ? 15.953 -27.939 -1.331 1.00 64.44 179 LYS A O 1
ATOM 1495 N N . ALA A 1 180 ? 17.636 -29.432 -1.510 1.00 58.81 180 ALA A N 1
ATOM 1496 C CA . ALA A 1 180 ? 18.258 -29.355 -0.175 1.00 58.81 180 ALA A CA 1
ATOM 1497 C C . ALA A 1 180 ? 18.707 -27.959 0.326 1.00 58.81 180 ALA A C 1
ATOM 1499 O O . ALA A 1 180 ? 19.512 -27.831 1.247 1.00 58.81 180 ALA A O 1
ATOM 1500 N N . ARG A 1 181 ? 18.195 -26.867 -0.238 1.00 53.97 181 ARG A N 1
ATOM 1501 C CA . ARG A 1 181 ? 18.508 -25.502 0.177 1.00 53.97 181 ARG A CA 1
ATOM 1502 C C . ARG A 1 181 ? 17.229 -24.791 0.601 1.00 53.97 181 ARG A C 1
ATOM 1504 O O . ARG A 1 181 ? 16.703 -24.010 -0.183 1.00 53.97 181 ARG A O 1
ATOM 1511 N N . LYS A 1 182 ? 16.773 -25.057 1.842 1.00 54.94 182 LYS A N 1
ATOM 1512 C CA . LYS A 1 182 ? 16.144 -24.099 2.803 1.00 54.94 182 LYS A CA 1
ATOM 1513 C C . LYS A 1 182 ? 15.133 -24.693 3.810 1.00 54.94 182 LYS A C 1
ATOM 1515 O O . LYS A 1 182 ? 14.693 -23.949 4.675 1.00 54.94 182 LYS A O 1
ATOM 1520 N N . GLY A 1 183 ? 14.807 -25.991 3.776 1.00 50.31 183 GLY A N 1
ATOM 1521 C CA . GLY A 1 183 ? 13.820 -26.592 4.703 1.00 50.31 183 GLY A CA 1
ATOM 1522 C C . GLY A 1 183 ? 14.383 -27.363 5.910 1.00 50.31 183 GLY A C 1
ATOM 1523 O O . GLY A 1 183 ? 13.836 -27.268 7.003 1.00 50.31 183 GLY A O 1
ATOM 1524 N N . ALA A 1 184 ? 15.494 -28.088 5.744 1.00 47.00 184 ALA A N 1
ATOM 1525 C CA . ALA A 1 184 ? 15.948 -29.081 6.730 1.00 47.00 184 ALA A CA 1
ATOM 1526 C C . ALA A 1 184 ? 16.412 -28.495 8.080 1.00 47.00 184 ALA A C 1
ATOM 1528 O O . ALA A 1 184 ? 16.247 -29.128 9.116 1.00 47.00 184 ALA A O 1
ATOM 1529 N N . ARG A 1 185 ? 16.938 -27.261 8.104 1.00 48.88 185 ARG A N 1
ATOM 1530 C CA . ARG A 1 185 ? 17.435 -26.644 9.349 1.00 48.88 185 ARG A CA 1
ATOM 1531 C C . ARG A 1 185 ? 16.335 -26.200 10.313 1.00 48.88 185 ARG A C 1
ATOM 1533 O O . ARG A 1 185 ? 16.613 -26.066 11.494 1.00 48.88 185 ARG A O 1
ATOM 1540 N N . ARG A 1 186 ? 15.109 -25.957 9.834 1.00 45.16 186 ARG A N 1
ATOM 1541 C CA . ARG A 1 186 ? 14.030 -25.432 10.687 1.00 45.16 186 ARG A CA 1
ATOM 1542 C C . ARG A 1 186 ? 13.252 -26.537 11.411 1.00 45.16 186 ARG A C 1
ATOM 1544 O O . ARG A 1 186 ? 12.759 -26.280 12.494 1.00 45.16 186 ARG A O 1
ATOM 1551 N N . TRP A 1 187 ? 13.196 -27.750 10.861 1.00 41.91 187 TRP A N 1
ATOM 1552 C CA . TRP A 1 187 ? 12.470 -28.874 11.472 1.00 41.91 187 TRP A CA 1
ATOM 1553 C C . TRP A 1 187 ? 13.275 -29.616 12.545 1.00 41.91 187 TRP A C 1
ATOM 1555 O O . TRP A 1 187 ? 12.705 -30.030 13.547 1.00 41.91 187 TRP A O 1
ATOM 1565 N N . ALA A 1 188 ? 14.602 -29.708 12.399 1.00 45.56 188 ALA A N 1
ATOM 1566 C CA . ALA A 1 188 ? 15.465 -30.333 13.409 1.00 45.56 188 ALA A CA 1
ATOM 1567 C C . ALA A 1 188 ? 15.474 -29.580 14.757 1.00 45.56 188 ALA A C 1
ATOM 1569 O O . ALA A 1 188 ? 15.817 -30.157 15.779 1.00 45.56 188 ALA A O 1
ATOM 1570 N N . GLN A 1 189 ? 15.072 -28.304 14.774 1.00 46.28 189 GLN A N 1
ATOM 1571 C CA . GLN A 1 189 ? 15.017 -27.482 15.987 1.00 46.28 189 GLN A CA 1
ATOM 1572 C C . GLN A 1 189 ? 13.672 -27.557 16.727 1.00 46.28 189 GLN A C 1
ATOM 1574 O O . GLN A 1 189 ? 13.578 -27.054 17.838 1.00 46.28 189 GLN A O 1
ATOM 1579 N N . THR A 1 190 ? 12.639 -28.165 16.134 1.00 47.78 190 THR A N 1
ATOM 1580 C CA . THR A 1 190 ? 11.282 -28.219 16.716 1.00 47.78 190 THR A CA 1
ATOM 1581 C C . THR A 1 190 ? 10.920 -29.604 17.265 1.00 47.78 190 THR A C 1
ATOM 1583 O O . THR A 1 190 ? 9.884 -29.739 17.893 1.00 47.78 190 THR A O 1
ATOM 1586 N N . VAL A 1 191 ? 11.759 -30.629 17.061 1.00 46.75 191 VAL A N 1
ATOM 1587 C CA . VAL A 1 191 ? 11.513 -32.011 17.541 1.00 46.75 191 VAL A CA 1
ATOM 1588 C C . VAL A 1 191 ? 12.446 -32.403 18.709 1.00 46.75 191 VAL A C 1
ATOM 1590 O O . VAL A 1 191 ? 12.406 -33.528 19.189 1.00 46.75 191 VAL A O 1
ATOM 1593 N N . SER A 1 192 ? 13.269 -31.476 19.214 1.00 45.88 192 SER A N 1
ATOM 1594 C CA . SER A 1 192 ? 14.092 -31.673 20.428 1.00 45.88 192 SER A CA 1
ATOM 1595 C C . SER A 1 192 ? 13.700 -30.761 21.600 1.00 45.88 192 SER A C 1
ATOM 1597 O O . SER A 1 192 ? 14.538 -30.476 22.452 1.00 45.88 192 SER A O 1
ATOM 1599 N N . GLN A 1 193 ? 12.441 -30.318 21.661 1.00 40.91 193 GLN A N 1
ATOM 1600 C CA . GLN A 1 193 ? 11.827 -29.768 22.875 1.00 40.91 193 GLN A CA 1
ATOM 1601 C C . GLN A 1 193 ? 10.482 -30.431 23.125 1.00 40.91 193 GLN A C 1
ATOM 1603 O O . GLN A 1 193 ? 9.735 -30.595 22.135 1.00 40.91 193 GLN A O 1
#

pLDDT: mean 75.27, std 17.61, range [35.31, 97.12]

Solvent-accessible surface area (backbone atoms only — not comparable to full-atom values): 11692 Å² total; per-residue (Å²): 110,74,66,59,55,54,50,55,47,38,71,76,70,48,77,74,79,68,80,82,64,70,63,85,78,51,86,49,67,43,72,64,36,52,51,30,45,50,50,23,52,50,30,46,52,50,29,70,78,40,79,47,72,67,33,51,50,50,24,53,51,28,49,50,48,25,52,48,38,46,50,51,35,46,46,61,65,43,41,68,56,57,60,38,49,78,38,87,76,21,56,60,52,54,56,51,51,51,51,51,51,60,56,70,71,37,91,60,84,78,74,66,64,46,68,46,97,86,70,44,80,35,62,53,71,65,61,44,49,52,51,51,50,52,51,50,49,48,72,77,69,52,74,93,65,84,78,76,69,75,71,69,72,79,72,68,63,82,79,66,69,76,72,69,78,84,47,73,65,58,54,53,51,52,57,71,69,50,72,96,81,82,63,72,78,65,56,68,70,64,76,77,112

Secondary structure (DSSP, 8-state):
-HHHHHHHHHHHH----------TTSTT--HHHHHHHHHHHHHHHHHHH---HHHHHHHHHHHHHHHHHHHHHHHHHHHHHHHHHTSTTTHHHHHHHHHHHHHHT-S-SS---EE-TTS-EE-SHHHHHHHHHHHHHHHHHS----------TT---TTS---PPPPHHHHHHHHHHS-SSSSHHHHTTTS--

Mean predicted aligned error: 20.03 Å